Protein AF-A0AAU7MR29-F1 (afdb_monomer)

pLDDT: mean 76.63, std 18.1, range [35.78, 97.5]

Secondary structure (DSSP, 8-state):
-------------------------------SHHHHHHHHHHHHHHHHHHHHHHHHHHHHHHHHHHHHHHHHHHHHHHHHHHHHHHHHT----TTT--B-TTSS-BS---BTTEEETTTSPPTT-HHHHH-TTT-EEPPPBTTB--EEEEEEEEEEEE---SSS----TT--------------SSS-------EEEEEEEEEEEEE-TTSS-EEEEEEEEEEEHHHHHTT--

Radius of gyration: 39.65 Å; Cα contacts (8 Å, |Δi|>4): 281; chains: 1; bounding box: 82×53×125 Å

Organism: NCBI:txid3158548

Foldseek 3Di:
DDDDDDDDDDDDDDDDDDDDDPPDPPPPPPDPVVVVVVVVVVVVVVVVVVVVVVVVVVVVVVVVVVVLQVLQVVQQVVQVVVVQVVVQLDQAPPQQADQPPVNPDGPDPDQQQRHEDPGQDDPPDPVQVVDRSRWDWGDDDPNWIKIKHKYWDFKDKDWPPDDDDPDPPPDPDDFDFDPPDDDDPDDDDDRTRIFMKTKMKMWIWIAGPVSPDIDIDIDIDIHGPVSHVVVVD

Sequence (233 aa):
MVISICIVPMSLLPMSETGRTDGGPMMYRQKGIALLMSLIILLVLSLLATSSMQNSVMQERMSNSSREGLITLEAAEAALREIEDNLEGLNSLENFGEVNADGDSYTKNPANGWHYAGLAPPVLDDATWENDELVLKANPVDGLEPSYFIEYLGRVSVLPGATGDRTVRNLNFEGTGDASGGGGAAGPGDSEMSIQAESMRIVVMANGPSGQSRKIIESYYFISANNIESSEG

Structure (mmCIF, N/CA/C/O backbone):
data_AF-A0AAU7MR29-F1
#
_entry.id   AF-A0AAU7MR29-F1
#
loop_
_atom_site.group_PDB
_atom_site.id
_atom_site.type_symbol
_atom_site.label_atom_id
_atom_site.label_alt_id
_atom_site.label_comp_id
_atom_site.label_asym_id
_atom_site.label_entity_id
_atom_site.label_seq_id
_atom_site.pdbx_PDB_ins_code
_atom_site.Cartn_x
_atom_site.Cartn_y
_atom_site.Cartn_z
_atom_site.occupancy
_atom_site.B_iso_or_equiv
_atom_site.auth_seq_id
_atom_site.auth_comp_id
_atom_site.auth_asym_id
_atom_site.auth_atom_id
_atom_site.pdbx_PDB_model_num
ATOM 1 N N . MET A 1 1 ? 3.155 -17.617 51.832 1.00 38.91 1 MET A N 1
ATOM 2 C CA . MET A 1 1 ? 2.604 -17.089 53.098 1.00 38.91 1 MET A CA 1
ATOM 3 C C . MET A 1 1 ? 1.454 -18.001 53.504 1.00 38.91 1 MET A C 1
ATOM 5 O O . MET A 1 1 ? 0.356 -17.863 52.990 1.00 38.91 1 MET A O 1
ATOM 9 N N . VAL A 1 2 ? 1.763 -19.033 54.291 1.00 35.78 2 VAL A N 1
ATOM 10 C CA . VAL A 1 2 ? 0.832 -20.097 54.698 1.00 35.78 2 VAL A CA 1
ATOM 11 C C . VAL A 1 2 ? 0.309 -19.732 56.083 1.00 35.78 2 VAL A C 1
ATOM 13 O O . VAL A 1 2 ? 1.098 -19.578 57.013 1.00 35.78 2 VAL A O 1
ATOM 16 N N . ILE A 1 3 ? -1.001 -19.526 56.203 1.00 40.78 3 ILE A N 1
ATOM 17 C CA . ILE A 1 3 ? -1.657 -19.195 57.470 1.00 40.78 3 ILE A CA 1
ATOM 18 C C . ILE A 1 3 ? -1.835 -20.495 58.255 1.00 40.78 3 ILE A C 1
ATOM 20 O O . ILE A 1 3 ? -2.629 -21.361 57.898 1.00 40.78 3 ILE A O 1
ATOM 24 N N . SER A 1 4 ? -1.025 -20.617 59.303 1.00 40.38 4 SER A N 1
ATOM 25 C CA . SER A 1 4 ? -1.074 -21.664 60.317 1.00 40.38 4 SER A CA 1
ATOM 26 C C . SER A 1 4 ? -2.325 -21.479 61.177 1.00 40.38 4 SER A C 1
ATOM 28 O O . SER A 1 4 ? -2.454 -20.464 61.864 1.00 40.38 4 SER A O 1
ATOM 30 N N . ILE A 1 5 ? -3.255 -22.435 61.123 1.00 46.62 5 ILE A N 1
ATOM 31 C CA . ILE A 1 5 ? -4.436 -22.475 61.988 1.00 46.62 5 ILE A CA 1
ATOM 32 C C . ILE A 1 5 ? -4.212 -23.574 63.037 1.00 46.62 5 ILE A C 1
ATOM 34 O O . ILE A 1 5 ? -4.237 -24.769 62.749 1.00 46.62 5 ILE A O 1
ATOM 38 N N . CYS A 1 6 ? -3.888 -23.157 64.262 1.00 38.94 6 CYS A N 1
ATOM 39 C CA . CYS A 1 6 ? -3.722 -24.047 65.408 1.00 38.94 6 CYS A CA 1
ATOM 40 C C . CYS A 1 6 ? -5.096 -24.523 65.894 1.00 38.94 6 CYS A C 1
ATOM 42 O O . CYS A 1 6 ? -5.850 -23.759 66.493 1.00 38.94 6 CYS A O 1
ATOM 44 N N . ILE A 1 7 ? -5.398 -25.800 65.666 1.00 49.22 7 ILE A N 1
ATOM 45 C CA . ILE A 1 7 ? -6.471 -26.536 66.338 1.00 49.22 7 ILE A CA 1
ATOM 46 C C . ILE A 1 7 ? -5.882 -27.118 67.627 1.00 49.22 7 ILE A C 1
ATOM 48 O O . ILE A 1 7 ? -5.044 -28.015 67.579 1.00 49.22 7 ILE A O 1
ATOM 52 N N . VAL A 1 8 ? -6.306 -26.602 68.780 1.00 50.19 8 VAL A N 1
ATOM 53 C CA . VAL A 1 8 ? -6.089 -27.257 70.078 1.00 50.19 8 VAL A CA 1
ATOM 54 C C . VAL A 1 8 ? -7.352 -28.057 70.412 1.00 50.19 8 VAL A C 1
ATOM 56 O O . VAL A 1 8 ? -8.434 -27.468 70.433 1.00 50.19 8 VAL A O 1
ATOM 59 N N . PRO A 1 9 ? -7.260 -29.370 70.684 1.00 60.12 9 PRO A N 1
ATOM 60 C CA . PRO A 1 9 ? -8.379 -30.152 71.182 1.00 60.12 9 PRO A CA 1
ATOM 61 C C . PRO A 1 9 ? -8.371 -30.102 72.716 1.00 60.12 9 PRO A C 1
ATOM 63 O O . PRO A 1 9 ? -7.380 -30.456 73.347 1.00 60.12 9 PRO A O 1
ATOM 66 N N . MET A 1 10 ? -9.469 -29.670 73.333 1.00 46.66 10 MET A N 1
ATOM 67 C CA . MET A 1 10 ? -9.627 -29.715 74.789 1.00 46.66 10 MET A CA 1
ATOM 68 C C . MET A 1 10 ? -10.944 -30.412 75.122 1.00 46.66 10 MET A C 1
ATOM 70 O O . MET A 1 10 ? -12.004 -29.800 75.221 1.00 46.66 10 MET A O 1
ATOM 74 N N . SER A 1 11 ? -10.867 -31.732 75.236 1.00 56.28 11 SER A N 1
ATOM 75 C CA . SER A 1 11 ? -11.922 -32.591 75.762 1.00 56.28 11 SER A CA 1
ATOM 76 C C . SER A 1 11 ? -11.741 -32.810 77.270 1.00 56.28 11 SER A C 1
ATOM 78 O O . SER A 1 11 ? -10.641 -33.152 77.697 1.00 56.28 11 SER A O 1
ATOM 80 N N . LEU A 1 12 ? -12.868 -32.732 77.996 1.00 49.47 12 LEU A N 1
ATOM 81 C CA . LEU A 1 12 ? -13.182 -33.268 79.338 1.00 49.47 12 LEU A CA 1
ATOM 82 C C . LEU A 1 12 ? -12.791 -32.477 80.607 1.00 49.47 12 LEU A C 1
ATOM 84 O O . LEU A 1 12 ? -11.635 -32.454 81.008 1.00 49.47 12 LEU A O 1
ATOM 88 N N . LEU A 1 13 ? -13.817 -31.994 81.331 1.00 52.00 13 LEU A N 1
ATOM 89 C CA . LEU A 1 13 ? -14.214 -32.470 82.677 1.00 52.00 13 LEU A CA 1
ATOM 90 C C . LEU A 1 13 ? -15.648 -31.977 83.042 1.00 52.00 13 LEU A C 1
ATOM 92 O O . LEU A 1 13 ? -16.113 -31.008 82.439 1.00 52.00 13 LEU A O 1
ATOM 96 N N . PRO A 1 14 ? -16.374 -32.655 83.963 1.00 65.69 14 PRO A N 1
ATOM 97 C CA . PRO A 1 14 ? -17.834 -32.590 84.077 1.00 65.69 14 PRO A CA 1
ATOM 98 C C . PRO A 1 14 ? -18.388 -31.810 85.292 1.00 65.69 14 PRO A C 1
ATOM 100 O O . PRO A 1 14 ? -17.719 -31.642 86.305 1.00 65.69 14 PRO A O 1
ATOM 103 N N . MET A 1 15 ? -19.676 -31.461 85.158 1.00 51.97 15 MET A N 1
ATOM 104 C CA . MET A 1 15 ? -20.757 -31.378 86.164 1.00 51.97 15 MET A CA 1
ATOM 105 C C . MET A 1 15 ? -20.579 -30.497 87.422 1.00 51.97 15 MET A C 1
ATOM 107 O O . MET A 1 15 ? -19.910 -30.885 88.374 1.00 51.97 15 MET A O 1
ATOM 111 N N . SER A 1 16 ? -21.339 -29.395 87.502 1.00 48.28 16 SER A N 1
ATOM 112 C CA . SER A 1 16 ? -21.957 -28.925 88.757 1.00 48.28 16 SER A CA 1
ATOM 113 C C . SER A 1 16 ? -23.121 -27.958 88.485 1.00 48.28 16 SER A C 1
ATOM 115 O O . SER A 1 16 ? -23.123 -27.202 87.519 1.00 48.28 16 SER A O 1
ATOM 117 N N . GLU A 1 17 ? -24.120 -28.072 89.344 1.00 58.53 17 GLU A N 1
ATOM 118 C CA . GLU A 1 17 ? -25.528 -27.693 89.294 1.00 58.53 17 GLU A CA 1
ATOM 119 C C . GLU A 1 17 ? -25.890 -26.193 89.214 1.00 58.53 17 GLU A C 1
ATOM 121 O O . GLU A 1 17 ? -25.274 -25.325 89.824 1.00 58.53 17 GLU A O 1
ATOM 126 N N . THR A 1 18 ? -27.007 -25.955 88.513 1.00 62.78 18 THR A N 1
ATOM 127 C CA . THR A 1 18 ? -28.091 -24.982 88.770 1.00 62.78 18 THR A CA 1
ATOM 128 C C . THR A 1 18 ? -27.761 -23.563 89.243 1.00 62.78 18 THR A C 1
ATOM 130 O O . THR A 1 18 ? -27.741 -23.254 90.432 1.00 62.78 18 THR A O 1
ATOM 133 N N . GLY A 1 19 ? -27.781 -22.650 88.271 1.00 47.38 19 GLY A N 1
ATOM 134 C CA . GLY A 1 19 ? -28.262 -21.281 88.439 1.00 47.38 19 GLY A CA 1
ATOM 135 C C . GLY A 1 19 ? -29.322 -20.991 87.379 1.00 47.38 19 GLY A C 1
ATOM 136 O O . GLY A 1 19 ? -28.999 -20.766 86.217 1.00 47.38 19 GLY A O 1
ATOM 137 N N . ARG A 1 20 ? -30.597 -21.039 87.769 1.00 69.25 20 ARG A N 1
ATOM 138 C CA . ARG A 1 20 ? -31.733 -20.609 86.950 1.00 69.25 20 ARG A CA 1
ATOM 139 C C . ARG A 1 20 ? -31.620 -19.104 86.694 1.00 69.25 20 ARG A C 1
ATOM 141 O O . ARG A 1 20 ? -31.839 -18.314 87.608 1.00 69.25 20 ARG A O 1
ATOM 148 N N . THR A 1 21 ? -31.351 -18.711 85.454 1.00 58.16 21 THR A N 1
ATOM 149 C CA . THR A 1 21 ? -31.702 -17.384 84.943 1.00 58.16 21 THR A CA 1
ATOM 150 C C . THR A 1 21 ?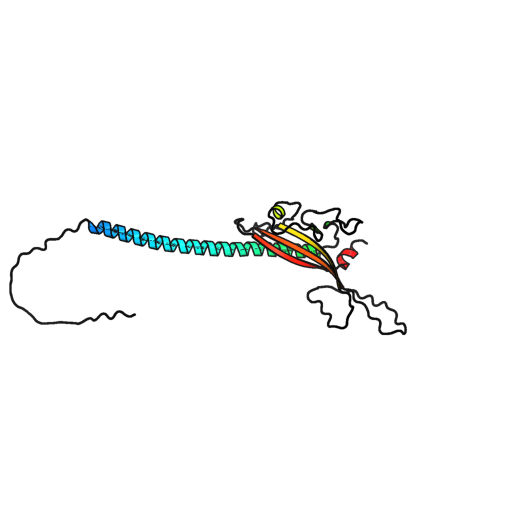 -32.545 -17.571 83.691 1.00 58.16 21 THR A C 1
ATOM 152 O O . THR A 1 21 ? -32.064 -17.910 82.612 1.00 58.16 21 THR A O 1
ATOM 155 N N . ASP A 1 22 ? -33.851 -17.377 83.862 1.00 60.66 22 ASP A N 1
ATOM 156 C CA . ASP A 1 22 ? -34.797 -17.210 82.767 1.00 60.66 22 ASP A CA 1
ATOM 157 C C . ASP A 1 22 ? -34.471 -15.884 82.061 1.00 60.66 22 ASP A C 1
ATOM 159 O O . ASP A 1 22 ? -35.071 -14.844 82.315 1.00 60.66 22 ASP A O 1
ATOM 163 N N . GLY A 1 23 ? -33.453 -15.908 81.209 1.00 59.34 23 GLY A N 1
ATOM 164 C CA . GLY A 1 23 ? -33.137 -14.862 80.251 1.00 59.34 23 GLY A CA 1
ATOM 165 C C . GLY A 1 23 ? -33.418 -15.411 78.866 1.00 59.34 23 GLY A C 1
ATOM 166 O O . GLY A 1 23 ? -32.491 -15.808 78.164 1.00 59.34 23 GLY A O 1
ATOM 167 N N . GLY A 1 24 ? -34.699 -15.506 78.496 1.00 64.19 24 GLY A N 1
ATOM 168 C CA . GLY A 1 24 ? -35.082 -15.883 77.137 1.00 64.19 24 GLY A CA 1
ATOM 169 C C . GLY A 1 24 ? -34.295 -15.029 76.136 1.00 64.19 24 GLY A C 1
ATOM 170 O O . GLY A 1 24 ? -34.168 -13.822 76.366 1.00 64.19 24 GLY A O 1
ATOM 171 N N . PRO A 1 25 ? -33.720 -15.615 75.069 1.00 60.53 25 PRO A N 1
ATOM 172 C CA . PRO A 1 25 ? -32.892 -14.865 74.142 1.00 60.53 25 PRO A CA 1
ATOM 173 C C . PRO A 1 25 ? -33.748 -13.748 73.555 1.00 60.53 25 PRO A C 1
ATOM 175 O O . PRO A 1 25 ? -34.672 -13.996 72.778 1.00 60.53 25 PRO A O 1
ATOM 178 N N . MET A 1 26 ? -33.462 -12.510 73.958 1.00 62.62 26 MET A N 1
ATOM 179 C CA . MET A 1 26 ? -34.000 -11.329 73.306 1.00 62.62 26 MET A CA 1
ATOM 180 C C . MET A 1 26 ? -33.458 -11.365 71.881 1.00 62.62 26 MET A C 1
ATOM 182 O O . MET A 1 26 ? -32.327 -10.957 71.629 1.00 62.62 26 MET A O 1
ATOM 186 N N . MET A 1 27 ? -34.236 -11.949 70.965 1.00 64.06 27 MET A N 1
ATOM 187 C CA . MET A 1 27 ? -33.932 -11.999 69.542 1.00 64.06 27 MET A CA 1
ATOM 188 C C . MET A 1 27 ? -33.856 -10.558 69.048 1.00 64.06 27 MET A C 1
ATOM 190 O O . MET A 1 27 ? -34.864 -9.941 68.701 1.00 64.06 27 MET A O 1
ATOM 194 N N . TYR A 1 28 ? -32.649 -9.999 69.074 1.00 62.31 28 TYR A N 1
ATOM 195 C CA . TYR A 1 28 ? -32.369 -8.675 68.562 1.00 62.31 28 TYR A CA 1
ATOM 196 C C . TYR A 1 28 ? -32.599 -8.719 67.054 1.00 62.31 28 TYR A C 1
ATOM 198 O O . TYR A 1 28 ? -31.806 -9.240 66.271 1.00 62.31 28 TYR A O 1
ATOM 206 N N . ARG A 1 29 ? -33.775 -8.245 66.655 1.00 62.50 29 ARG A N 1
ATOM 207 C CA . ARG A 1 29 ? -34.281 -8.291 65.288 1.00 62.50 29 ARG A CA 1
ATOM 208 C C . ARG A 1 29 ? -33.580 -7.185 64.492 1.00 62.50 29 ARG A C 1
ATOM 210 O O . ARG A 1 29 ? -34.162 -6.133 64.244 1.00 62.50 29 ARG A O 1
ATOM 217 N N . GLN A 1 30 ? -32.316 -7.401 64.117 1.00 61.06 30 GLN A N 1
ATOM 218 C CA . GLN A 1 30 ? -31.586 -6.519 63.199 1.00 61.06 30 GLN A CA 1
ATOM 219 C C . GLN A 1 30 ? -32.276 -6.544 61.833 1.00 61.06 30 GLN A C 1
ATOM 221 O O . GLN A 1 30 ? -32.116 -7.489 61.068 1.00 61.06 30 GLN A O 1
ATOM 226 N N . LYS A 1 31 ? -33.092 -5.527 61.537 1.00 66.50 31 LYS A N 1
ATOM 227 C CA . LYS A 1 31 ? -33.908 -5.478 60.309 1.00 66.50 31 LYS A CA 1
ATOM 228 C C . LYS A 1 31 ? -33.541 -4.396 59.295 1.00 66.50 31 LYS A C 1
ATOM 230 O O . LYS A 1 31 ? -34.227 -4.284 58.291 1.00 66.50 31 LYS A O 1
ATOM 235 N N . GLY A 1 32 ? -32.459 -3.648 59.502 1.00 73.00 32 GLY A N 1
ATOM 236 C CA . GLY A 1 32 ? -32.018 -2.619 58.543 1.00 73.00 32 GLY A CA 1
ATOM 237 C C . GLY A 1 32 ? -30.726 -2.957 57.795 1.00 73.00 32 GLY A C 1
ATOM 238 O O . GLY A 1 32 ? -30.631 -2.766 56.588 1.00 73.00 32 GLY A O 1
ATOM 239 N N . ILE A 1 33 ? -29.732 -3.496 58.506 1.00 85.50 33 ILE A N 1
ATOM 240 C CA . ILE A 1 33 ? -28.353 -3.601 57.999 1.00 85.50 33 ILE A CA 1
ATOM 241 C C . ILE A 1 33 ? -28.204 -4.637 56.877 1.00 85.50 33 ILE A C 1
ATOM 243 O O . ILE A 1 33 ? -27.382 -4.446 55.987 1.00 85.50 33 ILE A O 1
ATOM 247 N N . ALA A 1 34 ? -29.026 -5.691 56.861 1.00 86.31 34 ALA A N 1
ATOM 248 C CA . AL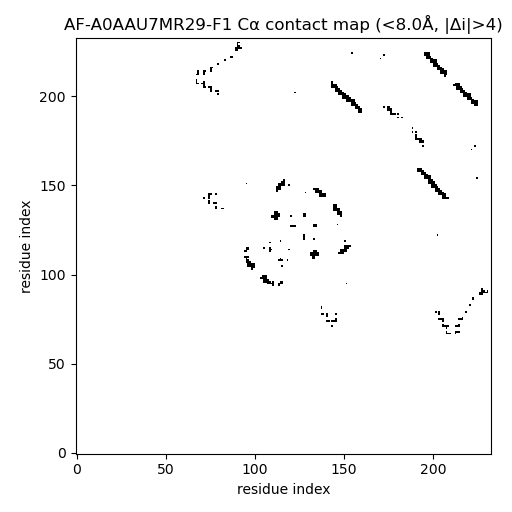A A 1 34 ? -28.941 -6.737 55.840 1.00 86.31 34 ALA A CA 1
ATOM 249 C C . ALA A 1 34 ? -29.169 -6.206 54.411 1.00 86.31 34 ALA A C 1
ATOM 251 O O . ALA A 1 34 ? -28.476 -6.633 53.493 1.00 86.31 34 ALA A O 1
ATOM 252 N N . LEU A 1 35 ? -30.087 -5.246 54.230 1.00 89.81 35 LEU A N 1
ATOM 253 C CA . LEU A 1 35 ? -30.383 -4.649 52.921 1.00 89.81 35 LEU A CA 1
ATOM 254 C C . LEU A 1 35 ? -29.265 -3.707 52.451 1.00 89.81 35 LEU A C 1
ATOM 256 O O . LEU A 1 35 ? -28.943 -3.645 51.269 1.00 89.81 35 LEU A O 1
ATOM 260 N N . LEU A 1 36 ? -28.633 -2.995 53.385 1.00 92.81 36 LEU A N 1
ATOM 261 C CA . LEU A 1 36 ? -27.488 -2.139 53.080 1.00 92.81 36 LEU A CA 1
ATOM 262 C C . LEU A 1 36 ? -26.258 -2.976 52.709 1.00 92.81 36 LEU A C 1
ATOM 264 O O . LEU A 1 36 ? -25.569 -2.669 51.740 1.00 92.81 36 LEU A O 1
ATOM 268 N N . MET A 1 37 ? -26.016 -4.070 53.433 1.00 93.38 37 MET A N 1
ATOM 269 C CA . MET A 1 37 ? -24.926 -4.997 53.131 1.00 93.38 37 MET A CA 1
ATOM 270 C C . MET A 1 37 ? -25.126 -5.689 51.784 1.00 93.38 37 MET A C 1
ATOM 272 O O . MET A 1 37 ? -24.180 -5.762 51.004 1.00 93.38 37 MET A O 1
ATOM 276 N N . SER A 1 38 ? -26.344 -6.144 51.468 1.00 95.06 38 SER A N 1
ATOM 277 C CA . SER A 1 38 ? -26.617 -6.736 50.155 1.00 95.06 38 SER A CA 1
ATOM 278 C C . SER A 1 38 ? -26.398 -5.736 49.019 1.00 95.06 38 SER A C 1
ATOM 280 O O . SER A 1 38 ? -25.824 -6.110 47.999 1.00 95.06 38 SER A O 1
ATOM 282 N N . LEU A 1 39 ? -26.768 -4.464 49.205 1.00 95.31 39 LEU A N 1
ATOM 283 C CA . LEU A 1 39 ? -26.529 -3.416 48.212 1.00 95.31 39 LEU A CA 1
ATOM 284 C C . LEU A 1 39 ? -25.036 -3.139 48.002 1.00 95.31 39 LEU A C 1
ATOM 286 O O . LEU A 1 39 ? -24.591 -3.051 46.861 1.00 95.31 39 LEU A O 1
ATOM 290 N N . ILE A 1 40 ? -24.254 -3.032 49.080 1.00 96.38 40 ILE A N 1
ATOM 291 C CA . ILE A 1 40 ? -22.802 -2.819 48.981 1.00 96.38 40 ILE A CA 1
ATOM 292 C C . ILE A 1 40 ? -22.136 -4.005 48.282 1.00 96.38 40 ILE A C 1
ATOM 294 O O . ILE A 1 40 ? -21.315 -3.806 47.390 1.00 96.38 40 ILE A O 1
ATOM 298 N N . ILE A 1 41 ? -22.507 -5.236 48.640 1.00 96.81 41 ILE A N 1
ATOM 299 C CA . ILE A 1 41 ? -21.958 -6.439 48.003 1.00 96.81 41 ILE A CA 1
ATOM 300 C C . ILE A 1 41 ? -22.315 -6.463 46.512 1.00 96.81 41 ILE A C 1
ATOM 302 O O . ILE A 1 41 ? -21.438 -6.698 45.683 1.00 96.81 41 ILE A O 1
ATOM 306 N N . LEU A 1 42 ? -23.568 -6.166 46.154 1.00 96.62 42 LEU A N 1
ATOM 307 C CA . LEU A 1 42 ? -24.003 -6.103 44.757 1.00 96.62 42 LEU A CA 1
ATOM 308 C C . LEU A 1 42 ? -23.232 -5.031 43.977 1.00 96.62 42 LEU A C 1
ATOM 310 O O . LEU A 1 42 ? -22.781 -5.293 42.861 1.00 96.62 42 LEU A O 1
ATOM 314 N N . LEU A 1 43 ? -23.028 -3.851 44.566 1.00 97.06 43 LEU A N 1
ATOM 315 C CA . LEU A 1 43 ? -22.246 -2.772 43.963 1.00 97.06 43 LEU A CA 1
ATOM 316 C C . LEU A 1 43 ? -20.799 -3.204 43.695 1.00 97.06 43 LEU A C 1
ATOM 318 O O . LEU A 1 43 ? -20.299 -3.020 42.586 1.00 97.06 43 LEU A O 1
ATOM 322 N N . VAL A 1 44 ? -20.136 -3.814 44.680 1.00 97.50 44 VAL A N 1
ATOM 323 C CA . VAL A 1 44 ? -18.752 -4.289 44.537 1.00 97.50 44 VAL A CA 1
ATOM 324 C C . VAL A 1 44 ? -18.652 -5.353 43.444 1.00 97.50 44 VAL A C 1
ATOM 326 O O . VAL A 1 44 ? -17.788 -5.249 42.576 1.00 97.50 44 VAL A O 1
ATOM 329 N N . LEU A 1 45 ? -19.561 -6.332 43.422 1.00 96.88 45 LEU A N 1
ATOM 330 C CA . LEU A 1 45 ? -19.600 -7.351 42.366 1.00 96.88 45 LEU A CA 1
ATOM 331 C C . LEU A 1 45 ? -19.808 -6.735 40.977 1.00 96.88 45 LEU A C 1
ATOM 333 O O . LEU A 1 45 ? -19.175 -7.166 40.016 1.00 96.88 45 LEU A O 1
ATOM 337 N N . SER A 1 46 ? -20.642 -5.699 40.874 1.00 96.88 46 SER A N 1
ATOM 338 C CA . SER A 1 46 ? -20.920 -5.013 39.606 1.00 96.88 46 SER A CA 1
ATOM 339 C C . SER A 1 46 ? -19.689 -4.276 39.072 1.00 96.88 46 SER A C 1
ATOM 341 O O . SER A 1 46 ? -19.405 -4.325 37.874 1.00 96.88 46 SER A O 1
ATOM 343 N N . LEU A 1 47 ? -18.920 -3.631 39.955 1.00 96.50 47 LEU A N 1
ATOM 344 C CA . LEU A 1 47 ? -17.666 -2.963 39.593 1.00 96.50 47 LEU A CA 1
ATOM 345 C C . LEU A 1 47 ? -16.589 -3.963 39.161 1.00 96.50 47 LEU A C 1
ATOM 347 O O . LEU A 1 47 ? -15.908 -3.733 38.161 1.00 96.50 47 LEU A O 1
ATOM 351 N N . LEU A 1 48 ? -16.469 -5.094 39.862 1.00 96.25 48 LEU A N 1
ATOM 352 C CA . LEU A 1 48 ? -15.549 -6.169 39.482 1.00 96.25 48 LEU A CA 1
ATOM 353 C C . LEU A 1 48 ? -15.917 -6.765 38.116 1.00 96.25 48 LEU A C 1
ATOM 355 O O . LEU A 1 48 ? -15.046 -6.921 37.260 1.00 96.25 48 LEU A O 1
ATOM 359 N N . ALA A 1 49 ? -17.205 -7.033 37.884 1.00 95.88 49 ALA A N 1
ATOM 360 C CA . ALA A 1 49 ? -17.695 -7.540 36.605 1.00 95.88 49 ALA A CA 1
ATOM 361 C C . ALA A 1 49 ? -17.441 -6.546 35.459 1.00 95.88 49 ALA A C 1
ATOM 363 O O . ALA A 1 49 ? -16.917 -6.929 34.414 1.00 95.88 49 ALA A O 1
ATOM 364 N N . THR A 1 50 ? -17.741 -5.260 35.671 1.00 94.88 50 THR A N 1
ATOM 365 C CA . THR A 1 50 ? -17.534 -4.205 34.664 1.00 94.88 50 THR A CA 1
ATOM 366 C C . THR A 1 50 ? -16.056 -4.043 34.315 1.00 94.88 50 THR A C 1
ATOM 368 O O . THR A 1 50 ? -15.713 -3.960 33.138 1.00 94.88 50 THR A O 1
ATOM 371 N N . SER A 1 51 ? -15.170 -4.047 35.316 1.00 93.69 51 SER A N 1
ATOM 372 C CA . SER A 1 51 ? -13.719 -3.972 35.099 1.00 93.69 51 SER A CA 1
ATOM 373 C C . SER A 1 51 ? -13.209 -5.143 34.248 1.00 93.69 51 SER A C 1
ATOM 375 O O . SER A 1 51 ? -12.468 -4.944 33.284 1.00 93.69 51 SER A O 1
ATOM 377 N N . SER A 1 52 ? -13.686 -6.365 34.521 1.00 92.81 52 SER A N 1
ATOM 378 C CA . SER A 1 52 ? -13.350 -7.538 33.704 1.00 92.81 52 SER A CA 1
ATOM 379 C C . SER A 1 52 ? -13.826 -7.395 32.254 1.00 92.81 52 SER A C 1
ATOM 381 O O . SER A 1 52 ? -13.079 -7.732 31.338 1.00 92.81 52 SER A O 1
ATOM 383 N N . MET A 1 53 ? -15.041 -6.884 32.030 1.00 94.56 53 MET A N 1
ATOM 384 C CA . MET A 1 53 ? -15.578 -6.684 30.678 1.00 94.56 53 MET A CA 1
ATOM 385 C C . MET A 1 53 ? -14.780 -5.644 29.888 1.00 94.56 53 MET A C 1
ATOM 387 O O . MET A 1 53 ? -14.501 -5.860 28.712 1.00 94.56 53 MET A O 1
ATOM 391 N N . GLN A 1 54 ? -14.373 -4.541 30.524 1.00 93.56 54 GLN A N 1
ATOM 392 C CA . GLN A 1 54 ? -13.565 -3.504 29.871 1.00 93.56 54 GLN A CA 1
ATOM 393 C C . GLN A 1 54 ? -12.243 -4.067 29.334 1.00 93.56 54 GLN A C 1
ATOM 395 O O . GLN A 1 54 ? -11.862 -3.770 28.201 1.00 93.56 54 GLN A O 1
ATOM 400 N N . ASN A 1 55 ? -11.583 -4.936 30.105 1.00 91.75 55 ASN A N 1
ATOM 401 C CA . ASN A 1 55 ? -10.368 -5.610 29.653 1.00 91.75 55 ASN A CA 1
ATOM 402 C C . ASN A 1 55 ? -10.624 -6.538 28.460 1.00 91.75 55 ASN A C 1
ATOM 404 O O . ASN A 1 55 ? -9.856 -6.505 27.499 1.00 91.75 55 ASN A O 1
ATOM 408 N N . SER A 1 56 ? -11.702 -7.327 28.484 1.00 93.38 56 SER A N 1
ATOM 409 C CA . SER A 1 56 ? -12.068 -8.191 27.355 1.00 93.38 56 SER A CA 1
ATOM 410 C C . SER A 1 56 ? -12.337 -7.391 26.079 1.00 93.38 56 SER A C 1
ATOM 412 O O . SER A 1 56 ? -11.842 -7.764 25.020 1.00 93.38 56 SER A O 1
ATOM 414 N N . VAL A 1 57 ? -13.033 -6.254 26.177 1.00 95.00 57 VAL A N 1
ATOM 415 C CA . VAL A 1 57 ? -13.301 -5.374 25.025 1.00 95.00 57 VAL A CA 1
ATOM 416 C C . VAL A 1 57 ? -12.011 -4.780 24.459 1.00 95.00 57 VAL A C 1
ATOM 418 O O . VAL A 1 57 ? -11.852 -4.698 23.243 1.00 95.00 57 VAL A O 1
ATOM 421 N N . MET A 1 58 ? -11.060 -4.374 25.305 1.00 95.06 58 MET A N 1
ATOM 422 C CA . MET A 1 58 ? -9.764 -3.890 24.814 1.00 95.06 58 MET A CA 1
ATOM 423 C C . MET A 1 58 ? -8.973 -4.987 24.094 1.00 95.06 58 MET A C 1
ATOM 425 O O . MET A 1 58 ? -8.402 -4.726 23.037 1.00 95.06 58 MET A O 1
ATOM 429 N N . GLN A 1 59 ? -8.970 -6.212 24.626 1.00 94.50 59 GLN A N 1
ATOM 430 C CA . GLN A 1 59 ? -8.313 -7.354 23.982 1.00 94.50 59 GLN A CA 1
ATOM 431 C C . GLN A 1 59 ? -8.971 -7.715 22.647 1.00 94.50 59 GLN A C 1
ATOM 433 O O . GLN A 1 59 ? -8.271 -7.976 21.672 1.00 94.50 59 GLN A O 1
ATOM 438 N N . GLU A 1 60 ? -10.301 -7.668 22.573 1.00 95.19 60 GLU A N 1
ATOM 439 C CA . GLU A 1 60 ? -11.045 -7.868 21.329 1.00 95.19 60 GLU A CA 1
ATOM 440 C C . GLU A 1 60 ? -10.690 -6.802 20.288 1.00 95.19 60 GLU A C 1
ATOM 442 O O . GLU A 1 60 ? -10.366 -7.139 19.154 1.00 95.19 60 GLU A O 1
ATOM 447 N N . ARG A 1 61 ? -10.678 -5.518 20.669 1.00 93.25 61 ARG A N 1
ATOM 448 C CA . ARG A 1 61 ? -10.301 -4.423 19.761 1.00 93.25 61 ARG A CA 1
ATOM 449 C C . ARG A 1 61 ? -8.869 -4.556 19.256 1.00 93.25 61 ARG A C 1
ATOM 451 O O . ARG A 1 61 ? -8.627 -4.331 18.075 1.00 93.25 61 ARG A O 1
ATOM 458 N N . MET A 1 62 ? -7.937 -4.947 20.124 1.00 92.38 62 MET A N 1
ATOM 459 C CA . MET A 1 62 ? -6.550 -5.202 19.733 1.00 92.38 62 MET A CA 1
ATOM 460 C C . MET A 1 62 ? -6.448 -6.390 18.766 1.00 92.38 62 MET A C 1
ATOM 462 O O . MET A 1 62 ? -5.767 -6.289 17.747 1.00 92.38 62 MET A O 1
ATOM 466 N N . SER A 1 63 ? -7.162 -7.485 19.045 1.00 94.56 63 SER A N 1
ATOM 467 C CA . SER A 1 63 ? -7.230 -8.663 18.170 1.00 94.56 63 SER A CA 1
ATOM 468 C C . SER A 1 63 ? -7.825 -8.316 16.801 1.00 94.56 63 SER A C 1
ATOM 470 O O . SER A 1 63 ? -7.245 -8.645 15.766 1.00 94.56 63 SER A O 1
ATOM 472 N N . ASN A 1 64 ? -8.931 -7.570 16.785 1.00 93.50 64 ASN A N 1
ATOM 473 C CA . ASN A 1 64 ? -9.592 -7.135 15.559 1.00 93.50 64 ASN A CA 1
ATOM 474 C C . ASN A 1 64 ? -8.709 -6.188 14.744 1.00 93.50 64 ASN A C 1
ATOM 476 O O . ASN A 1 64 ? -8.559 -6.405 13.547 1.00 93.50 64 ASN A O 1
ATOM 480 N N . SER A 1 65 ? -8.070 -5.201 15.378 1.00 92.56 65 SER A N 1
ATOM 481 C CA . SER A 1 65 ? -7.155 -4.276 14.695 1.00 92.56 65 SER A CA 1
ATOM 482 C C . SER A 1 65 ? -5.947 -5.002 14.094 1.00 92.56 65 SER A C 1
ATOM 484 O O . SER A 1 65 ? -5.566 -4.729 12.956 1.00 92.56 65 SER A O 1
ATOM 486 N N . SER A 1 66 ? -5.376 -5.973 14.816 1.00 93.38 66 SER A N 1
ATOM 487 C CA . SER A 1 66 ? -4.284 -6.798 14.293 1.00 93.38 66 SER A CA 1
ATOM 488 C C . SER A 1 66 ? -4.734 -7.643 13.103 1.00 93.38 66 SER A C 1
ATOM 490 O O . SER A 1 66 ? -4.018 -7.718 12.108 1.00 93.38 66 SER A O 1
ATOM 492 N N . ARG A 1 67 ? -5.907 -8.279 13.191 1.00 94.31 67 ARG A N 1
ATOM 493 C CA . ARG A 1 67 ? -6.457 -9.104 12.110 1.00 94.31 67 ARG A CA 1
ATOM 494 C C . ARG A 1 67 ? -6.766 -8.275 10.868 1.00 94.31 67 ARG A C 1
ATOM 496 O O . ARG A 1 67 ? -6.422 -8.682 9.767 1.00 94.31 67 ARG A O 1
ATOM 503 N N . GLU A 1 68 ? -7.382 -7.115 11.045 1.00 94.88 68 GLU A N 1
ATOM 504 C CA . GLU A 1 68 ? -7.658 -6.179 9.959 1.00 94.88 68 GLU A CA 1
ATOM 505 C C . GLU A 1 68 ? -6.371 -5.722 9.268 1.00 94.88 68 GLU A C 1
ATOM 507 O O . GLU A 1 68 ? -6.300 -5.718 8.040 1.00 94.88 68 GLU A O 1
ATOM 512 N N . GLY A 1 69 ? -5.328 -5.413 10.041 1.00 93.88 69 GLY A N 1
ATOM 513 C CA . GLY A 1 69 ? -4.026 -5.057 9.487 1.00 93.88 69 GLY A CA 1
ATOM 514 C C . GLY A 1 69 ? -3.412 -6.156 8.615 1.00 93.88 69 GLY A C 1
ATOM 515 O O . GLY A 1 69 ? -2.764 -5.824 7.626 1.00 93.88 69 GLY A O 1
ATOM 516 N N . LEU A 1 70 ? -3.631 -7.432 8.956 1.00 94.69 70 LEU A N 1
ATOM 517 C CA . LEU A 1 70 ? -3.172 -8.577 8.160 1.00 94.69 70 LEU A CA 1
ATOM 518 C C . LEU A 1 70 ? -3.976 -8.738 6.867 1.00 94.69 70 LEU A C 1
ATOM 520 O O . LEU A 1 70 ? -3.370 -8.839 5.812 1.00 94.69 70 LEU A O 1
ATOM 524 N N . ILE A 1 71 ? -5.310 -8.681 6.934 1.00 95.50 71 ILE A N 1
ATOM 525 C CA . ILE A 1 71 ? -6.182 -8.771 5.744 1.00 95.50 71 ILE A CA 1
ATOM 526 C C . ILE A 1 71 ? -5.856 -7.646 4.752 1.00 95.50 71 ILE A C 1
ATOM 528 O O . ILE A 1 71 ? -5.770 -7.861 3.548 1.00 95.50 71 ILE A O 1
ATOM 532 N N . THR A 1 72 ? -5.625 -6.437 5.267 1.00 96.56 72 THR A N 1
ATOM 533 C CA . THR A 1 72 ? -5.257 -5.282 4.437 1.00 96.56 72 THR A CA 1
ATOM 534 C C . THR A 1 72 ? -3.905 -5.492 3.747 1.00 96.56 72 THR A C 1
ATOM 536 O O . THR A 1 72 ? -3.731 -5.090 2.602 1.00 96.56 72 THR A O 1
ATOM 539 N N . LEU A 1 73 ? -2.941 -6.116 4.435 1.00 95.69 73 LEU A N 1
ATOM 540 C CA . LEU A 1 73 ? -1.630 -6.421 3.861 1.00 95.69 73 LEU A CA 1
ATOM 541 C C . LEU A 1 73 ? -1.729 -7.519 2.798 1.00 95.69 73 LEU A C 1
ATOM 543 O O . LEU A 1 73 ? -1.167 -7.359 1.725 1.00 95.69 73 LEU A O 1
ATOM 547 N N . GLU A 1 74 ? -2.477 -8.586 3.074 1.00 95.56 74 GLU A N 1
ATOM 548 C CA . GLU A 1 74 ? -2.722 -9.676 2.126 1.00 95.56 74 GLU A CA 1
ATOM 549 C C . GLU A 1 74 ? -3.344 -9.157 0.823 1.00 95.56 74 GLU A C 1
ATOM 551 O O . GLU A 1 74 ? -2.871 -9.493 -0.260 1.00 95.56 74 GLU A O 1
ATOM 556 N N . ALA A 1 75 ? -4.335 -8.264 0.916 1.00 96.38 75 ALA A N 1
ATOM 557 C CA . ALA A 1 75 ? -4.925 -7.623 -0.257 1.00 96.38 75 ALA A CA 1
ATOM 558 C C . ALA A 1 75 ? -3.902 -6.775 -1.036 1.00 96.38 75 ALA A C 1
ATOM 560 O O . ALA A 1 75 ? -3.862 -6.834 -2.264 1.00 96.38 75 ALA A O 1
ATOM 561 N N . ALA A 1 76 ? -3.049 -6.015 -0.340 1.00 96.50 76 ALA A N 1
ATOM 562 C CA . ALA A 1 76 ? -1.996 -5.229 -0.982 1.00 96.50 76 ALA A CA 1
ATOM 563 C C . ALA A 1 76 ? -0.926 -6.110 -1.657 1.00 96.50 76 ALA A C 1
ATOM 565 O O . ALA A 1 76 ? -0.491 -5.790 -2.758 1.00 96.50 76 ALA A O 1
ATOM 566 N N . GLU A 1 77 ? -0.519 -7.222 -1.037 1.00 96.12 77 GLU A N 1
ATOM 567 C CA . GLU A 1 77 ? 0.445 -8.175 -1.608 1.00 96.12 77 GLU A CA 1
ATOM 568 C C . GLU A 1 77 ? -0.130 -8.923 -2.816 1.00 96.12 77 GLU A C 1
ATOM 570 O O . GLU A 1 77 ? 0.565 -9.124 -3.812 1.00 96.12 77 GLU A O 1
ATOM 575 N N . ALA A 1 78 ? -1.407 -9.302 -2.761 1.00 96.12 78 ALA A N 1
ATOM 576 C CA . ALA A 1 78 ? -2.096 -9.929 -3.881 1.00 96.12 78 ALA A CA 1
ATOM 577 C C . ALA A 1 78 ? -2.190 -8.983 -5.089 1.00 96.12 78 ALA A C 1
ATOM 579 O O . ALA A 1 78 ? -1.847 -9.386 -6.200 1.00 96.12 78 ALA A O 1
ATOM 580 N N . ALA A 1 79 ? -2.565 -7.720 -4.861 1.00 96.25 79 ALA A N 1
ATOM 581 C CA . ALA A 1 79 ? -2.561 -6.693 -5.901 1.00 96.25 79 ALA A CA 1
ATOM 582 C C . ALA A 1 79 ? -1.150 -6.419 -6.437 1.00 96.25 79 ALA A C 1
ATOM 584 O O . ALA A 1 79 ? -0.967 -6.302 -7.644 1.00 96.25 79 ALA A O 1
ATOM 585 N N . LEU A 1 80 ? -0.135 -6.364 -5.570 1.00 95.81 80 LEU A N 1
ATOM 586 C CA . LEU A 1 80 ? 1.246 -6.168 -6.008 1.00 95.81 80 LEU A CA 1
ATOM 587 C C . LEU A 1 80 ? 1.695 -7.280 -6.961 1.00 95.81 80 LEU A C 1
ATOM 589 O O . LEU A 1 80 ? 2.249 -6.994 -8.019 1.00 95.81 80 LEU A O 1
ATOM 593 N N . ARG A 1 81 ? 1.404 -8.536 -6.617 1.00 94.38 81 ARG A N 1
ATOM 594 C CA . ARG A 1 81 ? 1.745 -9.689 -7.452 1.00 94.38 81 ARG A CA 1
ATOM 595 C C . ARG A 1 81 ? 1.044 -9.661 -8.810 1.00 94.38 81 ARG A C 1
ATOM 597 O O . ARG A 1 81 ? 1.652 -10.025 -9.808 1.00 94.38 81 ARG A O 1
ATOM 604 N N . GLU A 1 82 ? -0.220 -9.248 -8.845 1.00 93.94 82 GLU A N 1
ATOM 605 C CA . GLU A 1 82 ? -0.959 -9.047 -10.096 1.00 93.94 82 GLU A CA 1
ATOM 606 C C . GLU A 1 82 ? -0.295 -7.979 -10.975 1.00 93.94 82 GLU A C 1
ATOM 608 O O . GLU A 1 82 ? -0.138 -8.164 -12.180 1.00 93.94 82 GLU A O 1
ATOM 613 N N . ILE A 1 83 ? 0.116 -6.859 -10.378 1.00 93.06 83 ILE A N 1
ATOM 614 C CA . ILE A 1 83 ? 0.778 -5.777 -11.108 1.00 93.06 83 ILE A CA 1
ATOM 615 C C . ILE A 1 83 ? 2.124 -6.253 -11.654 1.00 93.06 83 ILE A C 1
ATOM 617 O O . ILE A 1 83 ? 2.420 -5.991 -12.812 1.00 93.06 83 ILE A O 1
ATOM 621 N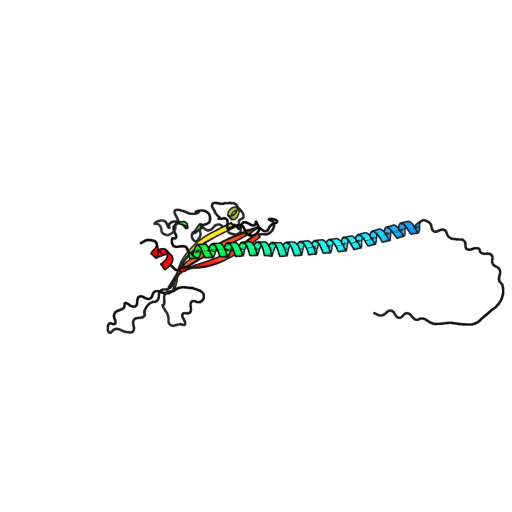 N . GLU A 1 84 ? 2.918 -6.976 -10.863 1.00 91.06 84 GLU A N 1
ATOM 622 C CA . GLU A 1 84 ? 4.200 -7.533 -11.311 1.00 91.06 84 GLU A CA 1
ATOM 623 C C . GLU A 1 84 ? 4.034 -8.496 -12.503 1.00 91.06 84 GLU A C 1
ATOM 625 O O . GLU A 1 84 ? 4.805 -8.401 -13.455 1.00 91.06 84 GLU A O 1
ATOM 630 N N . ASP A 1 85 ? 2.999 -9.345 -12.511 1.00 90.50 85 ASP A N 1
ATOM 631 C CA . ASP A 1 85 ? 2.670 -10.233 -13.646 1.00 90.50 85 ASP A CA 1
ATOM 632 C C . ASP A 1 85 ? 2.293 -9.430 -14.908 1.00 90.50 85 ASP A C 1
ATOM 634 O O . ASP A 1 85 ? 2.754 -9.713 -16.014 1.00 90.50 85 ASP A O 1
ATOM 638 N N . ASN A 1 86 ? 1.528 -8.345 -14.740 1.00 88.12 86 ASN A N 1
ATOM 639 C CA . ASN A 1 86 ? 1.213 -7.423 -15.835 1.00 88.12 86 ASN A CA 1
ATOM 640 C C . ASN A 1 86 ? 2.458 -6.680 -16.356 1.00 88.12 86 ASN A C 1
ATOM 642 O O . ASN A 1 86 ? 2.543 -6.397 -17.552 1.00 88.12 86 ASN A O 1
ATOM 646 N N . LEU A 1 87 ? 3.418 -6.359 -15.480 1.00 87.00 87 LEU A N 1
ATOM 647 C CA . LEU A 1 87 ? 4.672 -5.694 -15.845 1.00 87.00 87 LEU A CA 1
ATOM 648 C C . LEU A 1 87 ? 5.640 -6.621 -16.583 1.00 87.00 87 LEU A C 1
ATOM 650 O O . LEU A 1 87 ? 6.357 -6.156 -17.467 1.00 87.00 87 LEU A O 1
ATOM 654 N N . GLU A 1 88 ? 5.654 -7.916 -16.261 1.00 83.94 88 GLU A N 1
ATOM 655 C CA . GLU A 1 88 ? 6.479 -8.909 -16.963 1.00 83.94 88 GLU A CA 1
ATOM 656 C C . GLU A 1 88 ? 6.115 -8.998 -18.457 1.00 83.94 88 GLU A C 1
ATOM 658 O O . GLU A 1 88 ? 6.988 -9.196 -19.303 1.00 83.94 88 GLU A O 1
ATOM 663 N N . GLY A 1 89 ? 4.840 -8.776 -18.793 1.00 80.06 89 GLY A N 1
ATOM 664 C CA . GLY A 1 89 ? 4.338 -8.734 -20.167 1.00 80.06 89 GLY A CA 1
ATOM 665 C C . GLY A 1 89 ? 4.496 -7.394 -20.898 1.00 80.06 89 GLY A C 1
ATOM 666 O O . GLY A 1 89 ? 4.065 -7.299 -22.049 1.00 80.06 89 GLY A O 1
ATOM 667 N N . LEU A 1 90 ? 5.066 -6.354 -20.275 1.00 79.12 90 LEU A N 1
ATOM 668 C CA . LEU A 1 90 ? 5.192 -5.044 -20.918 1.00 79.12 90 LEU A CA 1
ATOM 669 C C . LEU A 1 90 ? 6.254 -5.027 -22.018 1.00 79.12 90 LEU A C 1
ATOM 671 O O . LEU A 1 90 ? 7.420 -5.355 -21.803 1.00 79.12 90 LEU A O 1
ATOM 675 N N . ASN A 1 91 ? 5.842 -4.537 -23.184 1.00 78.81 91 ASN A N 1
ATOM 676 C CA . ASN A 1 91 ? 6.660 -4.410 -24.388 1.00 78.81 91 ASN A CA 1
ATOM 677 C C . ASN A 1 91 ? 6.762 -2.965 -24.915 1.00 78.81 91 ASN A C 1
ATOM 679 O O . ASN A 1 91 ? 7.419 -2.741 -25.921 1.00 78.81 91 ASN A O 1
ATOM 683 N N . SER A 1 92 ? 6.117 -1.984 -24.275 1.00 77.31 92 SER A N 1
ATOM 684 C CA . SER A 1 92 ? 6.170 -0.567 -24.667 1.00 77.31 92 SER A CA 1
ATOM 685 C C . SER A 1 92 ? 6.036 0.351 -23.447 1.00 77.31 92 SER A C 1
ATOM 687 O O . SER A 1 92 ? 5.363 0.003 -22.474 1.00 77.31 92 SER A O 1
ATOM 689 N N . LEU A 1 93 ? 6.665 1.534 -23.499 1.00 77.12 93 LEU A N 1
ATOM 690 C CA . LEU A 1 93 ? 6.547 2.583 -22.474 1.00 77.12 93 LEU A CA 1
ATOM 691 C C . LEU A 1 93 ? 5.507 3.659 -22.808 1.00 77.12 93 LEU A C 1
ATOM 693 O O . LEU A 1 93 ? 5.359 4.598 -22.031 1.00 77.12 93 LEU A O 1
ATOM 697 N N . GLU A 1 94 ? 4.755 3.530 -23.904 1.00 76.06 94 GLU A N 1
ATOM 698 C CA . GLU A 1 94 ? 3.780 4.542 -24.355 1.00 76.06 94 GLU A CA 1
ATOM 699 C C . GLU A 1 94 ? 2.834 5.036 -23.250 1.00 76.06 94 GLU A C 1
ATOM 701 O O . GLU A 1 94 ? 2.419 6.197 -23.236 1.00 76.06 94 GLU A O 1
ATOM 706 N N . ASN A 1 95 ? 2.482 4.155 -22.311 1.00 77.69 95 ASN A N 1
ATOM 707 C CA . ASN A 1 95 ? 1.535 4.475 -21.252 1.00 77.69 95 ASN A CA 1
ATOM 708 C C . ASN A 1 95 ? 2.120 5.368 -20.148 1.00 77.69 95 ASN A C 1
ATOM 710 O O . ASN A 1 95 ? 1.365 6.047 -19.458 1.00 77.69 95 ASN A O 1
ATOM 714 N N . PHE A 1 96 ? 3.447 5.409 -20.003 1.00 76.81 96 PHE A N 1
ATOM 715 C CA . PHE A 1 96 ? 4.105 6.367 -19.116 1.00 76.81 96 PHE A CA 1
ATOM 716 C C . PHE A 1 96 ? 4.071 7.782 -19.708 1.00 76.81 96 PHE A C 1
ATOM 718 O O . PHE A 1 96 ? 4.074 8.746 -18.950 1.00 76.81 96 PHE A O 1
ATOM 725 N N . GLY A 1 97 ? 3.954 7.910 -21.036 1.00 68.00 97 GLY A N 1
ATOM 726 C CA . GLY A 1 97 ? 3.938 9.165 -21.790 1.00 68.00 97 GLY A CA 1
ATOM 727 C C . GLY A 1 97 ? 5.154 9.291 -22.714 1.00 68.00 97 GLY A C 1
ATOM 728 O O . GLY A 1 97 ? 5.851 8.319 -22.968 1.00 68.00 97 GLY A O 1
ATOM 729 N N . GLU A 1 98 ? 5.425 10.495 -23.210 1.00 64.19 98 GLU A N 1
ATOM 730 C CA . GLU A 1 98 ? 6.630 10.792 -23.994 1.00 64.19 98 GLU A CA 1
ATOM 731 C C . GLU A 1 98 ? 7.438 11.885 -23.287 1.00 64.19 98 GLU A C 1
ATOM 733 O O . GLU A 1 98 ? 6.871 12.859 -22.771 1.00 64.19 98 GLU A O 1
ATOM 738 N N . VAL A 1 99 ? 8.765 11.724 -23.267 1.00 64.75 99 VAL A N 1
ATOM 739 C CA . VAL A 1 99 ? 9.692 12.807 -22.916 1.00 64.75 99 VAL A CA 1
ATOM 740 C C . VAL A 1 99 ? 9.609 13.839 -24.041 1.00 64.75 99 VAL A C 1
ATOM 742 O O . VAL A 1 99 ? 9.808 13.510 -25.211 1.00 64.75 99 VAL A O 1
ATOM 745 N N . ASN A 1 100 ? 9.294 15.086 -23.704 1.00 67.56 100 ASN A N 1
ATOM 746 C CA . ASN A 1 100 ? 9.305 16.189 -24.656 1.00 67.56 100 ASN A CA 1
ATOM 747 C C . ASN A 1 100 ? 10.711 16.356 -25.261 1.00 67.56 100 ASN A C 1
ATOM 749 O O . ASN A 1 100 ? 11.726 15.950 -24.700 1.00 67.56 100 ASN A O 1
ATOM 753 N N . ALA A 1 101 ? 10.791 17.033 -26.406 1.00 67.62 101 ALA A N 1
ATOM 754 C CA . ALA A 1 101 ? 12.059 17.286 -27.097 1.00 67.62 101 ALA A CA 1
ATOM 755 C C . ALA A 1 101 ? 13.099 18.080 -26.270 1.00 67.62 101 ALA A C 1
ATOM 757 O O . ALA A 1 101 ? 14.254 18.184 -26.680 1.00 67.62 101 ALA A O 1
ATOM 758 N N . ASP A 1 102 ? 12.698 18.667 -25.140 1.00 67.69 102 ASP A N 1
ATOM 759 C CA . ASP A 1 102 ? 13.565 19.361 -24.187 1.00 67.69 102 ASP A CA 1
ATOM 760 C C . ASP A 1 102 ? 14.294 18.415 -23.214 1.00 67.69 102 ASP A C 1
ATOM 762 O O . ASP A 1 102 ? 15.190 18.871 -22.512 1.00 67.69 102 ASP A O 1
ATOM 766 N N . GLY A 1 103 ? 13.964 17.119 -23.193 1.00 61.22 103 GLY A N 1
ATOM 767 C CA . GLY A 1 103 ? 14.652 16.090 -22.403 1.00 61.22 103 GLY A CA 1
ATOM 768 C C . GLY A 1 103 ? 14.321 16.085 -20.907 1.00 61.22 103 GLY A C 1
ATOM 769 O O . GLY A 1 103 ? 14.638 15.111 -20.230 1.00 61.22 103 GLY A O 1
ATOM 770 N N . ASP A 1 104 ? 13.652 17.132 -20.418 1.00 55.47 104 ASP A N 1
ATOM 771 C CA . ASP A 1 104 ? 13.416 17.387 -18.992 1.00 55.47 104 ASP A CA 1
ATOM 772 C C . ASP A 1 104 ? 11.925 17.571 -18.645 1.00 55.47 104 ASP A C 1
ATOM 774 O O . ASP A 1 104 ? 11.572 17.724 -17.472 1.00 55.47 10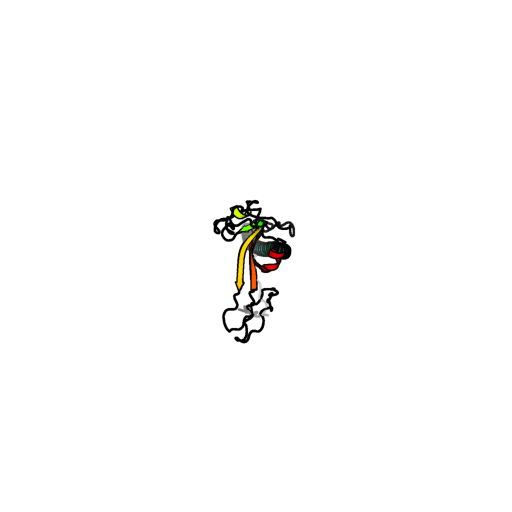4 ASP A O 1
ATOM 778 N N . SER A 1 105 ? 11.026 17.578 -19.637 1.00 62.22 105 SER A N 1
ATOM 779 C CA . SER A 1 105 ? 9.582 17.662 -19.410 1.00 62.22 105 SER A CA 1
ATOM 780 C C . SER A 1 105 ? 8.822 16.546 -20.125 1.00 62.22 105 SER A C 1
ATOM 782 O O . SER A 1 105 ? 9.335 15.909 -21.038 1.00 62.22 105 SER A O 1
ATOM 784 N N . TYR A 1 106 ? 7.585 16.287 -19.704 1.00 62.31 106 TYR A N 1
ATOM 785 C CA . TYR A 1 106 ? 6.765 15.188 -20.220 1.00 62.31 106 TYR A CA 1
ATOM 786 C C . TYR A 1 106 ? 5.448 15.747 -20.763 1.00 62.31 106 TYR A C 1
ATOM 788 O O . TYR A 1 106 ? 4.786 16.537 -20.088 1.00 62.31 106 TYR A O 1
ATOM 796 N N . THR A 1 107 ? 5.059 15.389 -21.992 1.00 59.25 107 THR A N 1
ATOM 797 C CA . THR A 1 107 ? 3.853 15.956 -22.639 1.00 59.25 107 THR A CA 1
ATOM 798 C C . THR A 1 107 ? 2.563 15.333 -22.118 1.00 59.25 107 THR A C 1
ATOM 800 O O . THR A 1 107 ? 1.479 15.883 -22.316 1.00 59.25 107 THR A O 1
ATOM 803 N N . LYS A 1 108 ? 2.662 14.173 -21.467 1.00 59.97 108 LYS A N 1
ATOM 804 C CA . LYS A 1 108 ? 1.513 13.395 -21.025 1.00 59.97 108 LYS A CA 1
ATOM 805 C C . LYS A 1 108 ? 1.841 12.688 -19.716 1.00 59.97 108 LYS A C 1
ATOM 807 O O . LYS A 1 108 ? 2.508 11.667 -19.727 1.00 59.97 108 LYS A O 1
ATOM 812 N N . ASN A 1 109 ? 1.361 13.239 -18.607 1.00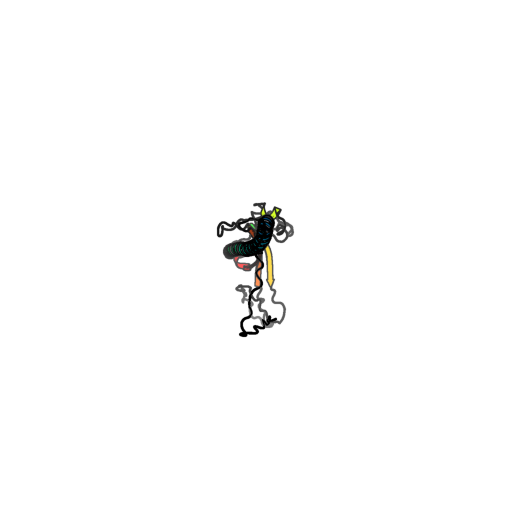 60.06 109 ASN A N 1
ATOM 813 C CA . ASN A 1 109 ? 1.113 12.482 -17.386 1.00 60.06 109 ASN A CA 1
ATOM 814 C C . ASN A 1 109 ? 0.051 13.223 -16.549 1.00 60.06 109 ASN A C 1
ATOM 816 O O . ASN A 1 109 ? 0.203 14.438 -16.394 1.00 60.06 109 ASN A O 1
ATOM 820 N N . PRO A 1 110 ? -1.022 12.569 -16.058 1.00 57.31 110 PRO A N 1
ATOM 821 C CA . PRO A 1 110 ? -1.122 11.142 -15.758 1.00 57.31 110 PRO A CA 1
ATOM 822 C C . PRO A 1 110 ? -2.118 10.387 -16.645 1.00 57.31 110 PRO A C 1
ATOM 824 O O . PRO A 1 110 ? -3.306 10.701 -16.699 1.00 57.31 110 PRO A O 1
ATOM 827 N N . ALA A 1 111 ? -1.637 9.358 -17.342 1.00 63.31 111 ALA A N 1
ATOM 828 C CA . ALA A 1 111 ? -2.528 8.309 -17.817 1.00 63.31 111 ALA A CA 1
ATOM 829 C C . ALA A 1 111 ? -2.860 7.440 -16.602 1.00 63.31 111 ALA A C 1
ATOM 831 O O . ALA A 1 111 ? -1.979 6.720 -16.155 1.00 63.31 111 ALA A O 1
ATOM 832 N N . ASN A 1 112 ? -4.076 7.556 -16.053 1.00 76.50 112 ASN A N 1
ATOM 833 C CA . ASN A 1 112 ? -4.679 6.703 -15.013 1.00 76.50 112 ASN A CA 1
ATOM 834 C C . ASN A 1 112 ? -3.648 5.858 -14.233 1.00 76.50 112 ASN A C 1
ATOM 836 O O . ASN A 1 112 ? -3.468 4.694 -14.570 1.00 76.50 112 ASN A O 1
ATOM 840 N N . GLY A 1 113 ? -2.911 6.423 -13.271 1.00 85.31 113 GLY A N 1
ATOM 841 C CA . GLY A 1 113 ? -1.983 5.654 -12.418 1.00 85.31 113 GLY A CA 1
ATOM 842 C C . GLY A 1 113 ? -0.610 5.259 -12.988 1.00 85.31 113 GLY A C 1
ATOM 843 O O . GLY A 1 113 ? 0.158 4.609 -12.280 1.00 85.31 113 GLY A O 1
ATOM 844 N N . TRP A 1 114 ? -0.251 5.651 -14.204 1.00 88.62 114 TRP A N 1
ATOM 845 C CA . TRP A 1 114 ? 1.105 5.527 -14.753 1.00 88.62 114 TRP A CA 1
ATOM 846 C C . TRP A 1 114 ? 1.811 6.868 -14.606 1.00 88.62 114 TRP A C 1
ATOM 848 O O . TRP A 1 114 ? 1.187 7.897 -14.838 1.00 88.62 114 TRP A O 1
ATOM 858 N N . HIS A 1 115 ? 3.074 6.869 -14.176 1.00 87.06 115 HIS A N 1
ATOM 859 C CA . HIS A 1 115 ? 3.828 8.091 -13.908 1.00 87.06 115 HIS A CA 1
ATOM 860 C C . HIS A 1 115 ? 5.291 7.996 -14.319 1.00 87.06 115 HIS A C 1
ATOM 862 O O . HIS A 1 115 ? 5.919 6.950 -14.197 1.00 87.06 115 HIS A O 1
ATOM 868 N N . TYR A 1 116 ? 5.864 9.116 -14.748 1.00 84.19 116 TYR A N 1
ATOM 869 C CA . TYR A 1 116 ? 7.310 9.251 -14.923 1.00 84.19 116 TYR A CA 1
ATOM 870 C C . TYR A 1 116 ? 8.017 9.669 -13.635 1.00 84.19 116 TYR A C 1
ATOM 872 O O . TYR A 1 116 ? 7.413 10.273 -12.743 1.00 84.19 116 TYR A O 1
ATOM 880 N N . ALA A 1 117 ? 9.323 9.399 -13.588 1.00 81.88 117 ALA A N 1
ATOM 881 C CA . ALA A 1 117 ? 10.223 9.806 -12.520 1.00 81.88 117 ALA A CA 1
ATOM 882 C C . ALA A 1 117 ? 10.036 11.284 -12.150 1.00 81.88 117 ALA A C 1
ATOM 884 O O . ALA A 1 117 ? 10.203 12.181 -12.980 1.00 81.88 117 ALA A O 1
ATOM 885 N N . GLY A 1 118 ? 9.709 11.536 -10.884 1.00 80.44 118 GLY A N 1
ATOM 886 C CA . GLY A 1 118 ? 9.539 12.887 -10.343 1.00 80.44 118 GLY A CA 1
ATOM 887 C C . GLY A 1 118 ? 8.171 13.523 -10.605 1.00 80.44 118 GLY A C 1
ATOM 888 O O . GLY A 1 118 ? 7.920 14.615 -10.096 1.00 80.44 118 GLY A O 1
ATOM 889 N N . LEU A 1 119 ? 7.280 12.849 -11.338 1.00 83.56 119 LEU A N 1
ATOM 890 C CA . LEU A 1 119 ? 5.880 13.249 -11.523 1.00 83.56 119 LEU A CA 1
ATOM 891 C C . LEU A 1 119 ? 4.899 12.402 -10.706 1.00 83.56 119 LEU A C 1
ATOM 893 O O . LEU A 1 119 ? 3.704 12.697 -10.703 1.00 83.56 119 LEU A O 1
ATOM 897 N N . ALA A 1 120 ? 5.383 11.367 -10.017 1.00 86.94 120 ALA A N 1
ATOM 898 C CA . ALA A 1 120 ? 4.542 10.542 -9.168 1.00 86.94 120 ALA A CA 1
ATOM 899 C C . ALA A 1 120 ? 3.902 11.367 -8.033 1.00 86.94 120 ALA A C 1
ATOM 901 O O . ALA A 1 120 ? 4.578 12.182 -7.391 1.00 86.94 120 ALA A O 1
ATOM 902 N N . PRO A 1 121 ? 2.610 11.144 -7.747 1.00 89.38 121 PRO A N 1
ATOM 903 C CA . PRO A 1 121 ? 1.914 11.858 -6.693 1.00 89.38 121 PRO A CA 1
ATOM 904 C C . PRO A 1 121 ? 2.450 11.463 -5.303 1.00 89.38 121 PRO A C 1
ATOM 906 O O . PRO A 1 121 ? 2.962 10.355 -5.105 1.00 89.38 121 PRO A O 1
ATOM 909 N N . PRO A 1 122 ? 2.344 12.354 -4.302 1.00 91.50 122 PRO A N 1
ATOM 910 C CA . PRO A 1 122 ? 2.805 12.072 -2.950 1.00 91.50 122 PRO A CA 1
ATOM 911 C C . PRO A 1 122 ? 1.996 10.937 -2.302 1.00 91.50 122 PRO A C 1
ATOM 913 O O . PRO A 1 122 ? 0.800 11.051 -2.055 1.00 91.50 122 PRO A O 1
ATOM 916 N N . VAL A 1 123 ? 2.686 9.854 -1.947 1.00 92.94 123 VAL A N 1
ATOM 917 C CA . VAL A 1 123 ? 2.116 8.604 -1.402 1.00 92.94 123 VAL A CA 1
ATOM 918 C C . VAL A 1 123 ? 1.322 8.799 -0.102 1.00 92.94 123 VAL A C 1
ATOM 920 O O . VAL A 1 123 ? 0.376 8.064 0.182 1.00 92.94 123 VAL A O 1
ATOM 923 N N . LEU A 1 124 ? 1.722 9.769 0.721 1.00 92.31 124 LEU A N 1
ATOM 924 C CA . LEU A 1 124 ? 1.101 10.020 2.0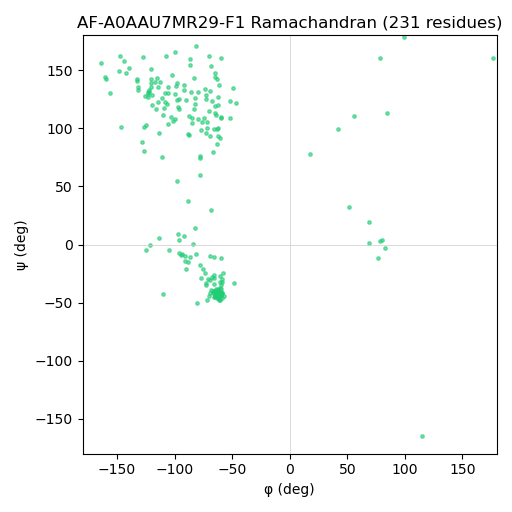24 1.00 92.31 124 LEU A CA 1
ATOM 925 C C . LEU A 1 124 ? -0.052 11.024 1.974 1.00 92.31 124 LEU A C 1
ATOM 927 O O . LEU A 1 124 ? -0.740 11.160 2.982 1.00 92.31 124 LEU A O 1
ATOM 931 N N . ASP A 1 125 ? -0.252 11.703 0.845 1.00 93.81 125 ASP A N 1
ATOM 932 C CA . ASP A 1 125 ? -1.380 12.610 0.655 1.00 93.81 125 ASP A CA 1
ATOM 933 C C . ASP A 1 125 ? -2.637 11.807 0.311 1.00 93.81 125 ASP A C 1
ATOM 935 O O . ASP A 1 125 ? -2.611 10.935 -0.559 1.00 93.81 125 ASP A O 1
ATOM 939 N N . ASP A 1 126 ? -3.741 12.092 0.994 1.00 90.88 126 ASP A N 1
ATOM 940 C CA . ASP A 1 126 ? -5.006 11.394 0.771 1.00 90.88 126 ASP A CA 1
ATOM 941 C C . ASP A 1 126 ? -5.600 11.756 -0.600 1.00 90.88 126 ASP A C 1
ATOM 943 O O . ASP A 1 126 ? -6.184 10.895 -1.258 1.00 90.88 126 ASP A O 1
ATOM 947 N N . ALA A 1 127 ? -5.342 12.975 -1.096 1.00 92.25 127 ALA A N 1
ATOM 948 C CA . ALA A 1 127 ? -5.799 13.425 -2.412 1.00 92.25 127 ALA A CA 1
ATOM 949 C C . ALA A 1 127 ? -5.259 12.562 -3.568 1.00 92.25 127 ALA A C 1
ATOM 951 O O . ALA A 1 127 ? -5.911 12.436 -4.604 1.00 92.25 127 ALA A O 1
ATOM 952 N N . THR A 1 128 ? -4.094 11.932 -3.382 1.00 91.62 128 THR A N 1
ATOM 953 C CA . THR A 1 128 ? -3.515 10.984 -4.343 1.00 91.62 128 THR A CA 1
ATOM 954 C C . THR A 1 128 ? -4.440 9.799 -4.586 1.00 91.62 128 THR A C 1
ATOM 956 O O . THR A 1 128 ? -4.619 9.371 -5.720 1.00 91.62 128 THR A O 1
ATOM 959 N N . TRP A 1 129 ? -5.040 9.269 -3.522 1.00 92.56 129 TRP A N 1
ATOM 960 C CA . TRP A 1 129 ? -5.788 8.014 -3.556 1.00 92.56 129 TRP A CA 1
ATOM 961 C C . TRP A 1 129 ? -7.279 8.196 -3.856 1.00 92.56 129 TRP A C 1
ATOM 963 O O . TRP A 1 129 ? -7.964 7.221 -4.168 1.00 92.56 129 TRP A O 1
ATOM 973 N N . GLU A 1 130 ? -7.774 9.430 -3.760 1.00 90.31 130 GLU A N 1
ATOM 974 C CA . GLU A 1 130 ? -9.147 9.816 -4.107 1.00 90.31 130 GLU A CA 1
ATOM 975 C C . GLU A 1 130 ? -9.305 10.208 -5.585 1.00 90.31 130 GLU A C 1
ATOM 977 O O . GLU A 1 130 ? -10.430 10.285 -6.078 1.00 90.31 130 GLU A O 1
ATOM 982 N N . ASN A 1 131 ? -8.202 10.462 -6.295 1.00 89.00 131 ASN A N 1
ATOM 983 C CA . ASN A 1 131 ? -8.221 10.871 -7.695 1.00 89.00 131 ASN A CA 1
ATOM 984 C C . ASN A 1 131 ? -7.923 9.690 -8.631 1.00 89.00 131 ASN A C 1
ATOM 986 O O . ASN A 1 131 ? -6.775 9.269 -8.760 1.00 89.00 131 ASN A O 1
ATOM 990 N N . ASP A 1 132 ? -8.942 9.219 -9.348 1.00 87.44 132 ASP A N 1
ATOM 991 C CA . ASP A 1 132 ? -8.824 8.114 -10.311 1.00 87.44 132 ASP A CA 1
ATOM 992 C C . ASP A 1 132 ? -7.945 8.443 -11.543 1.00 87.44 132 ASP A C 1
ATOM 994 O O . ASP A 1 132 ? -7.580 7.548 -12.300 1.00 87.44 132 ASP A O 1
ATOM 998 N N . GLU A 1 133 ? -7.552 9.705 -11.756 1.00 86.69 133 GLU A N 1
ATOM 999 C CA . GLU A 1 133 ? -6.522 10.056 -12.748 1.00 86.69 133 GLU A CA 1
ATOM 1000 C C . GLU A 1 133 ? -5.109 9.729 -12.234 1.00 86.69 133 GLU A C 1
ATOM 1002 O O . GLU A 1 133 ? -4.204 9.425 -13.013 1.00 86.69 133 GLU A O 1
ATOM 1007 N N . LEU A 1 134 ? -4.904 9.767 -10.913 1.00 88.69 134 LEU A N 1
ATOM 1008 C CA . LEU A 1 134 ? -3.604 9.556 -10.271 1.00 88.69 134 LEU A CA 1
ATOM 1009 C C . LEU A 1 134 ? -3.333 8.093 -9.920 1.00 88.69 134 LEU A C 1
ATOM 1011 O O . LEU A 1 134 ? -2.165 7.733 -9.755 1.00 88.69 134 LEU A O 1
ATOM 1015 N N . VAL A 1 135 ? -4.373 7.264 -9.802 1.00 92.50 135 VAL A N 1
ATOM 1016 C CA . VAL A 1 135 ? -4.274 5.863 -9.368 1.00 92.50 135 VAL A CA 1
ATOM 1017 C C . VAL A 1 135 ? -5.188 4.942 -10.176 1.00 92.50 135 VAL A C 1
ATOM 1019 O O . VAL A 1 135 ? -6.248 5.336 -10.647 1.00 92.50 135 VAL A O 1
ATOM 1022 N N . LEU A 1 136 ? -4.787 3.682 -10.289 1.00 93.00 136 LEU A N 1
ATOM 1023 C CA . LEU A 1 136 ? -5.570 2.565 -10.816 1.00 93.00 136 LEU A CA 1
ATOM 1024 C C . LEU A 1 136 ? -6.162 1.748 -9.677 1.00 93.00 136 LEU A C 1
ATOM 1026 O O . LEU A 1 136 ? -5.722 1.848 -8.532 1.00 93.00 136 LEU A O 1
ATOM 1030 N N . LYS A 1 137 ? -7.129 0.895 -10.011 1.00 93.38 137 LYS A N 1
ATOM 1031 C CA . LYS A 1 137 ? -7.691 -0.107 -9.105 1.00 93.38 137 LYS A CA 1
ATOM 1032 C C . LYS A 1 137 ? -7.227 -1.496 -9.537 1.00 93.38 137 LYS A C 1
ATOM 1034 O O . LYS A 1 137 ? -7.291 -1.821 -10.720 1.00 93.38 137 LYS A O 1
ATOM 1039 N N . ALA A 1 138 ? -6.713 -2.273 -8.589 1.00 93.88 138 ALA A N 1
ATOM 1040 C CA . ALA A 1 138 ? -6.361 -3.677 -8.788 1.00 93.88 138 ALA A CA 1
ATOM 1041 C C . ALA A 1 138 ? -7.609 -4.561 -8.679 1.00 93.88 138 ALA A C 1
ATOM 1043 O O . ALA A 1 138 ? -8.669 -4.096 -8.247 1.00 93.88 138 ALA A O 1
ATOM 1044 N N . ASN A 1 139 ? -7.496 -5.844 -9.027 1.00 94.31 139 ASN A N 1
ATOM 1045 C CA . ASN A 1 139 ? -8.627 -6.746 -8.869 1.00 94.31 139 ASN A CA 1
ATOM 1046 C C . ASN A 1 139 ? -9.018 -6.900 -7.389 1.00 94.31 139 ASN A C 1
ATOM 1048 O O . ASN A 1 139 ? -8.154 -6.947 -6.507 1.00 94.31 139 ASN A O 1
ATOM 1052 N N . PRO A 1 140 ? -10.324 -6.999 -7.089 1.00 92.94 140 PRO A N 1
ATOM 1053 C CA . PRO A 1 140 ? -10.779 -7.091 -5.717 1.00 92.94 140 PRO A CA 1
ATOM 1054 C C . PRO A 1 140 ? -10.388 -8.433 -5.088 1.00 92.94 140 PRO A C 1
ATOM 1056 O O . PRO A 1 140 ? -10.662 -9.501 -5.639 1.00 92.94 140 PRO A O 1
ATOM 1059 N N . VAL A 1 141 ? -9.822 -8.376 -3.884 1.00 92.62 141 VAL A N 1
ATOM 1060 C CA . VAL A 1 141 ? -9.438 -9.532 -3.064 1.00 92.62 141 VAL A CA 1
ATOM 1061 C C . VAL A 1 141 ? -10.275 -9.496 -1.793 1.00 92.62 141 VAL A C 1
ATOM 1063 O O . VAL A 1 141 ? -10.225 -8.529 -1.038 1.00 92.62 141 VAL A O 1
ATOM 1066 N N . ASP A 1 142 ? -11.118 -10.509 -1.585 1.00 89.56 142 ASP A N 1
ATOM 1067 C CA . ASP A 1 142 ? -12.070 -10.569 -0.462 1.00 89.56 142 ASP A CA 1
ATOM 1068 C C . ASP A 1 142 ? -12.964 -9.317 -0.310 1.00 89.56 142 ASP A C 1
ATOM 1070 O O . ASP A 1 142 ? -13.376 -8.937 0.787 1.00 89.56 142 ASP A O 1
ATOM 1074 N N . GLY A 1 143 ? -13.297 -8.673 -1.434 1.00 89.50 143 GLY A N 1
ATOM 1075 C CA . GLY A 1 143 ? -14.127 -7.464 -1.472 1.00 89.50 143 GLY A CA 1
ATOM 1076 C C . GLY A 1 143 ? -13.386 -6.168 -1.133 1.00 89.50 143 GLY A C 1
ATOM 1077 O O . GLY A 1 143 ? -14.018 -5.114 -1.081 1.00 89.50 143 GLY A O 1
ATOM 1078 N N . LEU A 1 144 ? -12.070 -6.228 -0.922 1.00 93.50 144 LEU A N 1
ATOM 1079 C CA . LEU A 1 144 ? -11.196 -5.061 -0.865 1.00 93.50 144 LEU A CA 1
ATOM 1080 C C . LEU A 1 144 ? -10.639 -4.793 -2.257 1.00 93.50 144 LEU A C 1
ATOM 1082 O O . LEU A 1 144 ? -10.161 -5.717 -2.904 1.00 93.50 144 LEU A O 1
ATOM 1086 N N . GLU A 1 145 ? -10.682 -3.541 -2.698 1.00 94.38 145 GLU A N 1
ATOM 1087 C CA . GLU A 1 145 ? -10.168 -3.108 -4.001 1.00 94.38 145 GLU A CA 1
ATOM 1088 C C . GLU A 1 145 ? -8.958 -2.185 -3.781 1.00 94.38 145 GLU A C 1
ATOM 1090 O O . GLU A 1 145 ? -9.124 -0.995 -3.482 1.00 94.38 145 GLU A O 1
ATOM 1095 N N . PRO A 1 146 ? -7.725 -2.724 -3.831 1.00 95.88 146 PRO A N 1
ATOM 1096 C CA . PRO A 1 146 ? -6.522 -1.926 -3.656 1.00 95.88 146 PRO A CA 1
ATOM 1097 C C . PRO A 1 146 ? -6.361 -0.920 -4.795 1.00 95.88 146 PRO A C 1
ATOM 1099 O O . PRO A 1 146 ? -6.674 -1.202 -5.949 1.00 95.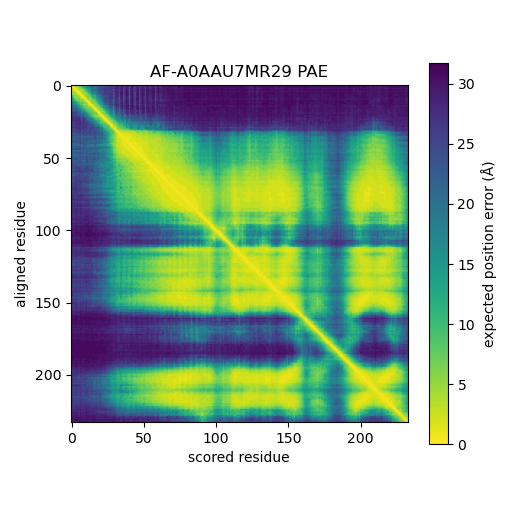88 146 PRO A O 1
ATOM 1102 N N . SER A 1 147 ? -5.849 0.261 -4.470 1.00 94.81 147 SER A N 1
ATOM 1103 C CA . SER A 1 147 ? -5.470 1.272 -5.456 1.00 94.81 147 SER A CA 1
ATOM 1104 C C . SER A 1 147 ? -3.962 1.269 -5.642 1.00 94.81 147 SER A C 1
ATOM 1106 O O . SER A 1 147 ? -3.229 1.044 -4.684 1.00 94.81 147 SER A O 1
ATOM 1108 N N . TYR A 1 148 ? -3.470 1.536 -6.842 1.00 95.38 148 TYR A N 1
ATOM 1109 C CA . TYR A 1 148 ? -2.038 1.530 -7.105 1.00 95.38 148 TYR A CA 1
ATOM 1110 C C . TYR A 1 148 ? -1.644 2.541 -8.169 1.00 95.38 148 TYR A C 1
ATOM 1112 O O . TYR A 1 148 ? -2.470 3.004 -8.949 1.00 95.38 148 TYR A O 1
ATOM 1120 N N . PHE A 1 149 ? -0.362 2.865 -8.213 1.00 94.31 149 PHE A N 1
ATOM 1121 C CA . PHE A 1 149 ? 0.228 3.579 -9.330 1.00 94.31 149 PHE A CA 1
ATOM 1122 C C . PHE A 1 149 ? 1.652 3.075 -9.576 1.00 94.31 149 PHE A C 1
ATOM 1124 O O . PHE A 1 149 ? 2.287 2.498 -8.688 1.00 94.31 149 PHE A O 1
ATOM 1131 N N . ILE A 1 150 ? 2.152 3.280 -10.789 1.00 92.75 150 ILE A N 1
ATOM 1132 C CA . ILE A 1 150 ? 3.474 2.834 -11.226 1.00 92.75 150 ILE A CA 1
ATOM 1133 C C . ILE A 1 150 ? 4.269 4.068 -11.634 1.00 92.75 150 ILE A C 1
ATOM 1135 O O . ILE A 1 150 ? 3.793 4.877 -12.421 1.00 92.75 150 ILE A O 1
ATOM 1139 N N . GLU A 1 151 ? 5.479 4.214 -11.107 1.00 91.06 151 GLU A N 1
ATOM 1140 C CA . GLU A 1 151 ? 6.440 5.232 -11.517 1.00 91.06 151 GLU A CA 1
ATOM 1141 C C . GLU A 1 151 ? 7.586 4.579 -12.291 1.00 91.06 151 GLU A C 1
ATOM 1143 O O . GLU A 1 151 ? 8.286 3.713 -11.771 1.00 91.06 151 GLU A O 1
ATOM 1148 N N . TYR A 1 152 ? 7.818 5.014 -13.521 1.00 88.62 152 TYR A N 1
ATOM 1149 C CA . TYR A 1 152 ? 8.992 4.626 -14.285 1.00 88.62 152 TYR A CA 1
ATOM 1150 C C . TYR A 1 152 ? 10.192 5.491 -13.887 1.00 88.62 152 TYR A C 1
ATOM 1152 O O . TYR A 1 152 ? 10.159 6.714 -14.014 1.00 88.62 152 TYR A O 1
ATOM 1160 N N . LEU A 1 153 ? 11.258 4.847 -13.408 1.00 86.50 153 LEU A N 1
ATOM 1161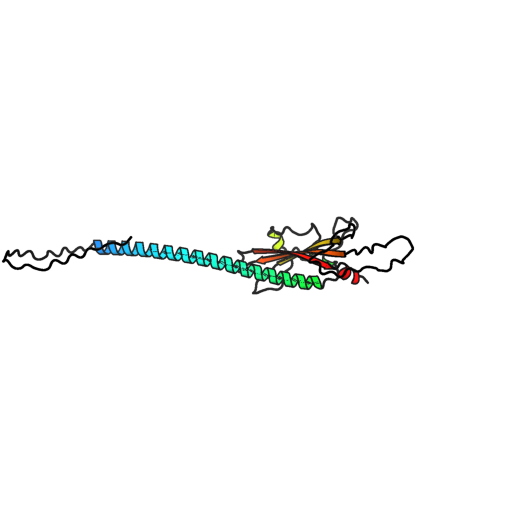 C CA . LEU A 1 153 ? 12.450 5.496 -12.854 1.00 86.50 153 LEU A CA 1
ATOM 1162 C C . LEU A 1 153 ? 13.590 5.654 -13.868 1.00 86.50 153 LEU A C 1
ATOM 1164 O O . LEU A 1 153 ? 14.587 6.308 -13.561 1.00 86.50 153 LEU A O 1
ATOM 1168 N N . GLY A 1 154 ? 13.449 5.076 -15.061 1.00 81.50 154 GLY A N 1
ATOM 1169 C CA . GLY A 1 154 ? 14.456 5.142 -16.115 1.00 81.50 154 GLY A CA 1
ATOM 1170 C C . GLY A 1 154 ? 15.343 3.902 -16.230 1.00 81.50 154 GLY A C 1
ATOM 1171 O O . GLY A 1 154 ? 15.265 2.952 -15.442 1.00 81.50 154 GLY A O 1
ATOM 1172 N N . ARG A 1 155 ? 16.238 3.973 -17.219 1.00 78.25 155 ARG A N 1
ATOM 1173 C CA . ARG A 1 155 ? 17.236 2.950 -17.540 1.00 78.25 155 ARG A CA 1
ATOM 1174 C C . ARG A 1 155 ? 18.367 2.927 -16.523 1.00 78.25 155 ARG A C 1
ATOM 1176 O O . ARG A 1 155 ? 18.985 3.946 -16.216 1.00 78.25 155 ARG A O 1
ATOM 1183 N N . VAL A 1 156 ? 18.721 1.728 -16.087 1.00 77.19 156 VAL A N 1
ATOM 1184 C CA . VAL A 1 156 ? 19.900 1.419 -15.285 1.00 77.19 156 VAL A CA 1
ATOM 1185 C C . VAL A 1 156 ? 20.871 0.629 -16.158 1.00 77.19 156 VAL A C 1
ATOM 1187 O O . VAL A 1 156 ? 20.605 -0.516 -16.517 1.00 77.19 156 VAL A O 1
ATOM 1190 N N . SER A 1 157 ? 22.011 1.234 -16.501 1.00 71.12 157 SER A N 1
ATOM 1191 C CA . SER A 1 157 ? 23.092 0.577 -17.247 1.00 71.12 157 SER A CA 1
ATOM 1192 C C . SER A 1 157 ? 24.278 0.262 -16.338 1.00 71.12 157 SER A C 1
ATOM 1194 O O . SER A 1 157 ? 24.796 1.155 -15.662 1.00 71.12 157 SER A O 1
ATOM 1196 N N . VAL A 1 158 ? 24.772 -0.973 -16.366 1.00 67.19 158 VAL A N 1
ATOM 1197 C CA . VAL A 1 158 ? 26.015 -1.359 -15.686 1.00 67.19 158 VAL A CA 1
ATOM 1198 C C . VAL A 1 158 ? 27.136 -1.436 -16.719 1.00 67.19 158 VAL A C 1
ATOM 1200 O O . VAL A 1 158 ? 27.198 -2.372 -17.513 1.00 67.19 158 VAL A O 1
ATOM 1203 N N . LEU A 1 159 ? 28.033 -0.446 -16.700 1.00 60.22 159 LEU A N 1
ATOM 1204 C CA . LEU A 1 159 ? 29.213 -0.393 -17.568 1.00 60.22 159 LEU A CA 1
ATOM 1205 C C . LEU A 1 159 ? 30.349 -1.242 -16.975 1.00 60.22 159 LEU A C 1
ATOM 1207 O O . LEU A 1 159 ? 30.736 -1.026 -15.815 1.00 60.22 159 LEU A O 1
ATOM 1211 N N . PRO A 1 160 ? 30.933 -2.191 -17.727 1.00 57.03 160 PRO A N 1
ATOM 1212 C CA . PRO A 1 160 ? 31.941 -3.075 -17.183 1.00 57.03 160 PRO A CA 1
ATOM 1213 C C . PRO A 1 160 ? 33.353 -2.438 -17.055 1.00 57.03 160 PRO A C 1
ATOM 1215 O O . PRO A 1 160 ? 34.329 -3.005 -17.516 1.00 57.03 160 PRO A O 1
ATOM 1218 N N . GLY A 1 161 ? 33.543 -1.349 -16.298 1.00 61.06 161 GLY A N 1
ATOM 1219 C CA . GLY A 1 161 ? 34.813 -0.586 -16.285 1.00 61.06 161 GLY A CA 1
ATOM 1220 C C . GLY A 1 161 ? 35.937 -0.892 -15.263 1.00 61.06 161 GLY A C 1
ATOM 1221 O O . GLY A 1 161 ? 36.870 -0.099 -15.200 1.00 61.06 161 GLY A O 1
ATOM 1222 N N . ALA A 1 162 ? 35.914 -1.945 -14.427 1.00 53.91 162 ALA A N 1
ATOM 1223 C CA . ALA A 1 162 ? 37.027 -2.197 -13.488 1.00 53.91 162 ALA A CA 1
ATOM 1224 C C . ALA A 1 162 ? 37.098 -3.645 -12.967 1.00 53.91 162 ALA A C 1
ATOM 1226 O O . ALA A 1 162 ? 36.075 -4.264 -12.681 1.00 53.91 162 ALA A O 1
ATOM 1227 N N . THR A 1 163 ? 38.326 -4.150 -12.810 1.00 54.50 163 THR A N 1
ATOM 1228 C CA . THR A 1 163 ? 38.705 -5.456 -12.244 1.00 54.50 163 THR A CA 1
ATOM 1229 C C . THR A 1 163 ? 38.061 -5.704 -10.872 1.00 54.50 163 THR A C 1
ATOM 1231 O O . THR A 1 163 ? 38.460 -5.098 -9.880 1.00 54.50 163 THR A O 1
ATOM 1234 N N . GLY A 1 164 ? 37.090 -6.616 -10.794 1.00 55.56 164 GLY A N 1
ATOM 1235 C CA . GLY A 1 164 ? 36.421 -7.017 -9.552 1.00 55.56 164 GLY A CA 1
ATOM 1236 C C . GLY A 1 164 ? 35.291 -8.019 -9.802 1.00 55.56 164 GLY A C 1
ATOM 1237 O O . GLY A 1 164 ? 34.827 -8.144 -10.930 1.00 55.56 164 GLY A O 1
ATOM 1238 N N . ASP A 1 165 ? 34.880 -8.754 -8.764 1.00 54.44 165 ASP A N 1
ATOM 1239 C CA . ASP A 1 165 ? 33.766 -9.715 -8.803 1.00 54.44 165 ASP A CA 1
ATOM 1240 C C . ASP A 1 165 ? 32.455 -9.006 -9.199 1.00 54.44 165 ASP A C 1
ATOM 1242 O O . ASP A 1 165 ? 31.929 -8.185 -8.447 1.00 54.44 165 ASP A O 1
ATOM 1246 N N . ARG A 1 166 ? 31.957 -9.276 -10.414 1.00 59.16 166 ARG A N 1
ATOM 1247 C CA . ARG A 1 166 ? 30.811 -8.585 -11.036 1.00 59.16 166 ARG A CA 1
ATOM 1248 C C . ARG A 1 166 ? 29.521 -9.379 -10.862 1.00 59.16 166 ARG A C 1
ATOM 1250 O O . ARG A 1 166 ? 28.844 -9.701 -11.834 1.00 59.16 166 ARG A O 1
ATOM 1257 N N . THR A 1 167 ? 29.178 -9.723 -9.627 1.00 52.91 167 THR A N 1
ATOM 1258 C CA . THR A 1 167 ? 27.896 -10.377 -9.349 1.00 52.91 167 THR A CA 1
ATOM 1259 C C . THR A 1 167 ? 26.818 -9.327 -9.115 1.00 52.91 167 THR A C 1
ATOM 1261 O O . THR A 1 167 ? 26.624 -8.837 -8.004 1.00 52.91 167 THR A O 1
ATOM 1264 N N . V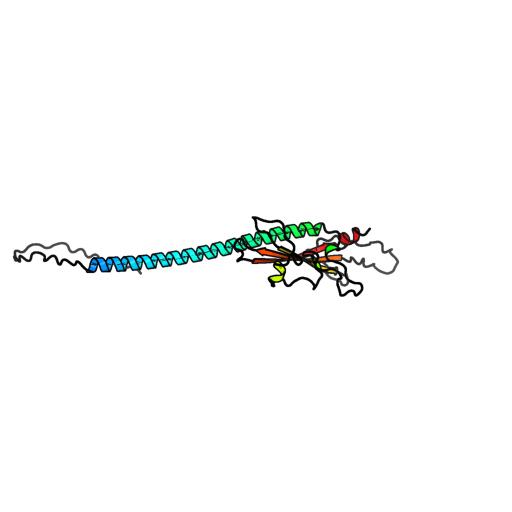AL A 1 168 ? 26.083 -8.979 -10.172 1.00 54.44 168 VAL A N 1
ATOM 1265 C CA . VAL A 1 168 ? 24.799 -8.299 -9.998 1.00 54.44 168 VAL A CA 1
ATOM 1266 C C . VAL A 1 168 ? 23.791 -9.364 -9.566 1.00 54.44 168 VAL A C 1
ATOM 1268 O O . VAL A 1 168 ? 23.338 -10.175 -10.368 1.00 54.44 168 VAL A O 1
ATOM 1271 N N . ARG A 1 169 ? 23.529 -9.452 -8.258 1.00 56.38 169 ARG A N 1
ATOM 1272 C CA . ARG A 1 169 ? 22.552 -10.397 -7.697 1.00 56.38 169 ARG A CA 1
ATOM 1273 C C . ARG A 1 169 ? 21.143 -9.812 -7.805 1.00 56.38 169 ARG A C 1
ATOM 1275 O O . ARG A 1 169 ? 20.971 -8.617 -7.600 1.00 56.38 169 ARG A O 1
ATOM 1282 N N . ASN A 1 170 ? 20.161 -10.673 -8.072 1.00 49.69 170 ASN A N 1
ATOM 1283 C CA . ASN A 1 170 ? 18.728 -10.352 -8.188 1.00 49.69 170 ASN A CA 1
ATOM 1284 C C . ASN A 1 170 ? 18.311 -9.505 -9.402 1.00 49.69 170 ASN A C 1
ATOM 1286 O O . ASN A 1 170 ? 17.214 -8.962 -9.412 1.00 49.69 170 ASN A O 1
ATOM 1290 N N . LEU A 1 171 ? 19.137 -9.441 -10.444 1.00 58.44 171 LEU A N 1
ATOM 1291 C CA . LEU A 1 171 ? 18.698 -9.004 -11.763 1.00 58.44 171 LEU A CA 1
ATOM 1292 C C . LEU A 1 171 ? 18.538 -10.270 -12.629 1.00 58.44 171 LEU A C 1
ATOM 1294 O O . LEU A 1 171 ? 19.528 -10.911 -12.974 1.00 58.44 171 LEU A O 1
ATOM 1298 N N . ASN A 1 172 ? 17.300 -10.649 -12.967 1.00 51.97 172 ASN A N 1
ATOM 1299 C CA . ASN A 1 172 ? 16.992 -11.756 -13.884 1.00 51.97 172 ASN A CA 1
ATOM 1300 C C . ASN A 1 172 ? 17.185 -11.319 -15.352 1.00 51.97 172 ASN A C 1
ATOM 1302 O O . ASN A 1 172 ? 16.211 -11.030 -16.037 1.00 51.97 172 ASN A O 1
ATOM 1306 N N . PHE A 1 173 ? 18.433 -11.186 -15.817 1.00 62.12 173 PHE A N 1
ATOM 1307 C CA . PHE A 1 173 ? 18.724 -10.660 -17.160 1.00 62.12 173 PHE A CA 1
ATOM 1308 C C . PHE A 1 173 ? 19.720 -11.533 -17.920 1.00 62.12 173 PHE A C 1
ATOM 1310 O O . PHE A 1 173 ? 20.790 -11.879 -17.416 1.00 62.12 173 PHE A O 1
ATOM 1317 N N . GLU A 1 174 ? 19.382 -11.822 -19.175 1.00 56.41 174 GLU A N 1
ATOM 1318 C CA . GLU A 1 174 ? 20.272 -12.405 -20.174 1.00 56.41 174 GLU A CA 1
ATOM 1319 C C . GLU A 1 174 ? 21.069 -11.272 -20.835 1.00 56.41 174 GLU A C 1
ATOM 1321 O O . GLU A 1 174 ? 20.541 -10.488 -21.623 1.00 56.41 174 GLU A O 1
ATOM 1326 N N . GLY A 1 175 ? 22.349 -11.125 -20.486 1.00 50.75 175 GLY A N 1
ATOM 1327 C CA . GLY A 1 175 ? 23.192 -10.129 -21.144 1.00 50.75 175 GLY A CA 1
ATOM 1328 C C . GLY A 1 175 ? 23.547 -10.565 -22.564 1.00 50.75 175 GLY A C 1
ATOM 1329 O O . GLY A 1 175 ? 24.091 -11.648 -22.775 1.00 50.75 175 GLY A O 1
ATOM 1330 N N . THR A 1 176 ? 23.259 -9.704 -23.539 1.00 50.78 176 THR A N 1
ATOM 1331 C CA . THR A 1 176 ? 23.676 -9.897 -24.932 1.00 50.78 176 THR A CA 1
ATOM 1332 C C . THR A 1 176 ? 25.092 -9.349 -25.092 1.00 50.78 176 THR A C 1
ATOM 1334 O O . THR A 1 176 ? 25.307 -8.143 -25.024 1.00 50.78 176 THR A O 1
ATOM 1337 N N . GLY A 1 177 ? 26.076 -10.233 -25.257 1.00 53.00 177 GLY A N 1
ATOM 1338 C CA . GLY A 1 177 ? 27.431 -9.855 -25.653 1.00 53.00 177 GLY A CA 1
ATOM 1339 C C . GLY A 1 177 ? 27.595 -10.023 -27.160 1.00 53.00 177 GLY A C 1
ATOM 1340 O O . GLY A 1 177 ? 27.507 -11.145 -27.656 1.00 53.00 177 GLY A O 1
ATOM 1341 N N . ASP A 1 178 ? 27.842 -8.934 -27.888 1.00 48.50 178 ASP A N 1
ATOM 1342 C CA . ASP A 1 178 ? 28.274 -9.017 -29.284 1.00 48.50 178 ASP A CA 1
ATOM 1343 C C . ASP A 1 178 ? 29.726 -9.520 -29.328 1.00 48.50 178 ASP A C 1
ATOM 1345 O O . ASP A 1 178 ? 30.673 -8.815 -28.982 1.00 48.50 178 ASP A O 1
ATOM 1349 N N . ALA A 1 179 ? 29.902 -10.784 -29.713 1.00 51.72 179 ALA A N 1
ATOM 1350 C CA . ALA A 1 179 ? 31.208 -11.419 -29.863 1.00 51.72 179 ALA A CA 1
ATOM 1351 C C . ALA A 1 179 ? 31.881 -11.115 -31.220 1.00 51.72 179 ALA A C 1
ATOM 1353 O O . ALA A 1 179 ? 32.847 -11.790 -31.585 1.00 51.72 179 ALA A O 1
ATOM 1354 N N . SER A 1 180 ? 31.411 -10.131 -31.996 1.00 50.50 180 SER A N 1
ATOM 1355 C CA . SER A 1 180 ? 31.940 -9.828 -33.335 1.00 50.50 180 SER A CA 1
ATOM 1356 C C . SER A 1 180 ? 33.122 -8.839 -33.357 1.00 50.50 180 SER A C 1
ATOM 1358 O O . SER A 1 180 ? 33.300 -8.058 -34.286 1.00 50.50 180 SER A O 1
ATOM 1360 N N . GLY A 1 181 ? 34.022 -8.911 -32.373 1.00 48.69 181 GLY A N 1
ATOM 1361 C CA . GLY A 1 181 ? 35.312 -8.213 -32.405 1.00 48.69 181 GLY A CA 1
ATOM 1362 C C . GLY A 1 181 ? 36.393 -9.065 -33.073 1.00 48.69 181 GLY A C 1
ATOM 1363 O O . GLY A 1 181 ? 37.011 -9.906 -32.425 1.00 48.69 181 GLY A O 1
ATOM 1364 N N . GLY A 1 182 ? 36.625 -8.867 -34.374 1.00 49.56 182 GLY A N 1
ATOM 1365 C CA . GLY A 1 182 ? 37.676 -9.555 -35.127 1.00 49.56 182 GLY A CA 1
ATOM 1366 C C . GLY A 1 182 ? 39.048 -9.451 -34.451 1.00 49.56 182 GLY A C 1
ATOM 1367 O O . GLY A 1 182 ? 39.552 -8.357 -34.208 1.00 49.56 182 GLY A O 1
ATOM 1368 N N . GLY A 1 183 ? 39.659 -10.607 -34.175 1.00 45.25 183 GLY A N 1
ATOM 1369 C CA . GLY A 1 183 ? 40.998 -10.724 -33.600 1.00 45.25 183 GLY A CA 1
ATOM 1370 C C . GLY A 1 183 ? 42.077 -10.146 -34.517 1.00 45.25 183 GLY A C 1
ATOM 1371 O O . GLY A 1 183 ? 42.684 -10.862 -35.312 1.00 45.25 183 GLY A O 1
ATOM 1372 N N . GLY A 1 184 ? 42.317 -8.842 -34.400 1.00 48.75 184 GLY A N 1
ATOM 1373 C CA . GLY A 1 184 ? 43.531 -8.170 -34.848 1.00 48.75 184 GLY A CA 1
ATOM 1374 C C . GLY A 1 184 ? 44.608 -8.208 -33.761 1.00 48.75 184 GLY A C 1
ATOM 1375 O O . GLY A 1 184 ? 44.309 -8.303 -32.576 1.00 48.75 184 GLY A O 1
ATOM 1376 N N . ALA A 1 185 ? 45.876 -8.135 -34.168 1.00 51.50 185 ALA A N 1
ATOM 1377 C CA . ALA A 1 185 ? 47.077 -8.388 -33.360 1.00 51.50 185 ALA A CA 1
ATOM 1378 C C . ALA A 1 185 ? 47.394 -7.366 -32.233 1.00 51.50 185 ALA A C 1
ATOM 1380 O O . ALA A 1 185 ? 48.561 -7.174 -31.892 1.00 51.50 185 ALA A O 1
ATOM 1381 N N . ALA A 1 186 ? 46.393 -6.714 -31.641 1.00 54.09 186 ALA A N 1
ATOM 1382 C CA . ALA A 1 186 ? 46.555 -5.729 -30.576 1.00 54.09 186 ALA A CA 1
ATOM 1383 C C . ALA A 1 186 ? 45.690 -6.080 -29.352 1.00 54.09 186 ALA A C 1
ATOM 1385 O O . ALA A 1 186 ? 44.639 -5.492 -29.137 1.00 54.09 186 ALA A O 1
ATOM 1386 N N . GLY A 1 187 ? 46.184 -7.012 -28.531 1.00 52.31 187 GLY A N 1
ATOM 1387 C CA . GLY A 1 187 ? 45.707 -7.236 -27.160 1.00 52.31 187 GLY A CA 1
ATOM 1388 C C . GLY A 1 187 ? 44.397 -8.029 -27.019 1.00 52.31 187 GLY A C 1
ATOM 1389 O O . GLY A 1 187 ? 43.649 -8.179 -27.981 1.00 52.31 187 GLY A O 1
ATOM 1390 N N . PRO A 1 188 ? 44.131 -8.599 -25.829 1.00 54.16 188 PRO A N 1
ATOM 1391 C CA . PRO A 1 188 ? 42.849 -9.231 -25.540 1.00 54.16 188 PRO A CA 1
ATOM 1392 C C . PRO A 1 188 ? 41.757 -8.156 -25.573 1.00 54.16 188 PRO A C 1
ATOM 1394 O O . PRO A 1 188 ? 41.769 -7.258 -24.737 1.00 54.16 188 PRO A O 1
ATOM 1397 N N . GLY A 1 189 ? 40.855 -8.238 -26.553 1.00 51.44 189 GLY A N 1
ATOM 1398 C CA . GLY A 1 189 ? 39.654 -7.410 -26.593 1.00 51.44 189 GLY A CA 1
ATOM 1399 C C . GLY A 1 189 ? 38.790 -7.712 -25.375 1.00 51.44 189 GLY A C 1
ATOM 1400 O O . GLY A 1 189 ? 38.391 -8.856 -25.149 1.00 51.44 189 GLY A O 1
ATOM 1401 N N . ASP A 1 190 ? 38.548 -6.697 -24.564 1.00 53.25 190 ASP A N 1
ATOM 1402 C CA . ASP A 1 190 ? 37.552 -6.694 -23.513 1.00 53.25 190 ASP A CA 1
ATOM 1403 C C . ASP A 1 190 ? 36.169 -6.625 -24.157 1.00 53.25 190 ASP A C 1
ATOM 1405 O O . ASP A 1 190 ? 35.695 -5.584 -24.593 1.00 53.25 190 ASP A O 1
ATOM 1409 N N . SER A 1 191 ? 35.500 -7.770 -24.249 1.00 54.38 191 SER A N 1
ATOM 1410 C CA . SER A 1 191 ? 34.081 -7.808 -24.584 1.00 54.38 191 SER A CA 1
ATOM 1411 C C . SER A 1 191 ? 33.295 -7.082 -23.483 1.00 54.38 191 SER A C 1
ATOM 1413 O O . SER A 1 191 ? 33.061 -7.646 -22.408 1.00 54.38 191 SER A O 1
ATOM 1415 N N . GLU A 1 192 ? 32.921 -5.826 -23.729 1.00 55.53 192 GLU A N 1
ATOM 1416 C CA . GLU A 1 192 ? 32.096 -5.020 -22.831 1.00 55.53 192 GLU A CA 1
ATOM 1417 C C . GLU A 1 192 ? 30.662 -5.573 -22.803 1.00 55.53 192 GLU A C 1
ATOM 1419 O O . GLU A 1 192 ? 29.812 -5.243 -23.625 1.00 55.53 192 GLU A O 1
ATOM 1424 N N . MET A 1 193 ? 30.371 -6.444 -21.837 1.00 55.28 193 MET A N 1
ATOM 1425 C CA . MET A 1 193 ? 29.002 -6.849 -21.519 1.00 55.28 193 MET A CA 1
ATOM 1426 C C . MET A 1 193 ? 28.280 -5.685 -20.818 1.00 55.28 193 MET A C 1
ATOM 1428 O O . MET A 1 193 ? 28.422 -5.503 -19.609 1.00 55.28 193 MET A O 1
ATOM 1432 N N . SER A 1 194 ? 27.532 -4.880 -21.577 1.00 59.66 194 SER A N 1
ATOM 1433 C CA . SER A 1 194 ? 26.630 -3.858 -21.031 1.00 59.66 194 SER A CA 1
ATOM 1434 C C . SER A 1 194 ? 25.300 -4.506 -20.645 1.00 59.66 194 SER A C 1
ATOM 1436 O O . SER A 1 194 ? 24.598 -5.047 -21.497 1.00 59.66 194 SER A O 1
ATOM 1438 N N . ILE A 1 195 ? 24.961 -4.482 -19.354 1.00 65.19 195 ILE A N 1
ATOM 1439 C CA . ILE A 1 195 ? 23.652 -4.932 -18.859 1.00 65.19 195 ILE A CA 1
ATOM 1440 C C . ILE A 1 195 ? 22.783 -3.690 -18.685 1.00 65.19 195 ILE A C 1
ATOM 1442 O O . ILE A 1 195 ? 23.180 -2.764 -17.975 1.00 65.19 195 ILE A O 1
ATOM 1446 N N . GLN A 1 196 ? 21.615 -3.676 -19.327 1.00 70.62 196 GLN A N 1
ATOM 1447 C CA . GLN A 1 196 ? 20.651 -2.581 -19.249 1.00 70.62 196 GLN A CA 1
ATOM 1448 C C . GLN A 1 196 ? 19.307 -3.105 -18.747 1.00 70.62 196 GLN A C 1
ATOM 1450 O O . GLN A 1 196 ? 18.799 -4.111 -19.244 1.00 70.62 196 GLN A O 1
ATOM 1455 N N . ALA A 1 197 ? 18.749 -2.419 -17.758 1.00 75.25 197 ALA A N 1
ATOM 1456 C CA . ALA A 1 197 ? 17.461 -2.735 -17.163 1.00 75.25 197 ALA A CA 1
ATOM 1457 C C . ALA A 1 197 ? 16.617 -1.470 -17.058 1.00 75.25 197 ALA A C 1
ATOM 1459 O O . ALA A 1 197 ? 17.136 -0.415 -16.704 1.00 75.25 197 ALA A O 1
ATOM 1460 N N . GLU A 1 198 ? 15.326 -1.583 -17.315 1.00 82.94 198 GLU A N 1
ATOM 1461 C CA . GLU A 1 198 ? 14.355 -0.548 -16.990 1.00 82.94 198 GLU A CA 1
ATOM 1462 C C . GLU A 1 198 ? 13.903 -0.725 -15.545 1.00 82.94 198 GLU A C 1
ATOM 1464 O O . GLU A 1 198 ? 13.578 -1.836 -15.124 1.00 82.94 198 GLU A O 1
ATOM 1469 N N . SER A 1 199 ? 13.919 0.360 -14.773 1.00 86.12 199 SER A N 1
ATOM 1470 C CA . SER A 1 199 ? 13.537 0.368 -13.361 1.00 86.12 199 SER A CA 1
ATOM 1471 C C . SER A 1 199 ? 12.169 1.012 -13.173 1.00 86.12 199 SER A C 1
ATOM 1473 O O . SER A 1 199 ? 11.883 2.079 -13.722 1.00 86.12 199 SER A O 1
ATOM 1475 N N . MET A 1 200 ? 11.333 0.389 -12.350 1.00 89.06 200 MET A N 1
ATOM 1476 C CA . MET A 1 200 ? 9.994 0.858 -12.012 1.00 89.06 200 MET A CA 1
ATOM 1477 C C . MET A 1 200 ? 9.775 0.801 -10.501 1.00 89.06 200 MET A C 1
ATOM 1479 O O . MET A 1 200 ? 10.204 -0.144 -9.840 1.00 89.06 200 MET A O 1
ATOM 1483 N N . ARG A 1 201 ? 9.062 1.785 -9.950 1.00 93.06 201 ARG A N 1
ATOM 1484 C CA . ARG A 1 201 ? 8.512 1.753 -8.593 1.00 93.06 201 ARG A CA 1
ATOM 1485 C C . ARG A 1 201 ? 7.010 1.538 -8.665 1.00 93.06 201 ARG A C 1
ATOM 1487 O O . ARG A 1 201 ? 6.286 2.362 -9.210 1.00 93.06 201 ARG A O 1
ATOM 1494 N N . ILE A 1 202 ? 6.536 0.472 -8.049 1.00 94.69 202 ILE A N 1
ATOM 1495 C CA . ILE A 1 202 ? 5.116 0.174 -7.896 1.00 94.69 202 ILE A CA 1
ATOM 1496 C C . ILE A 1 202 ? 4.718 0.596 -6.490 1.00 94.69 202 ILE A C 1
ATOM 1498 O O . ILE A 1 202 ? 5.374 0.208 -5.522 1.00 94.69 202 ILE A O 1
ATOM 1502 N N . VAL A 1 203 ? 3.647 1.372 -6.364 1.00 96.31 203 VAL A N 1
ATOM 1503 C CA . VAL A 1 203 ? 3.079 1.736 -5.065 1.00 96.31 203 VAL A CA 1
ATOM 1504 C C . VAL A 1 203 ? 1.649 1.234 -5.004 1.00 96.31 203 VAL A C 1
ATOM 1506 O O . VAL A 1 203 ? 0.812 1.646 -5.802 1.00 96.31 203 VAL A O 1
ATOM 1509 N N . VAL A 1 204 ? 1.366 0.363 -4.041 1.00 96.81 204 VAL A N 1
ATOM 1510 C CA . VAL A 1 204 ? 0.037 -0.208 -3.807 1.00 96.81 204 VAL A CA 1
ATOM 1511 C C . VAL A 1 204 ? -0.473 0.267 -2.461 1.00 96.81 204 VAL A C 1
ATOM 1513 O O . VAL A 1 204 ? 0.249 0.229 -1.466 1.00 96.81 204 VAL A O 1
ATOM 1516 N N . MET A 1 205 ? -1.732 0.672 -2.413 1.00 96.12 205 MET A N 1
ATOM 1517 C CA . MET A 1 205 ? -2.456 1.025 -1.207 1.00 96.12 205 MET A CA 1
ATOM 1518 C C . MET A 1 205 ? -3.711 0.166 -1.092 1.00 96.12 205 MET A C 1
ATOM 1520 O O . MET A 1 205 ? -4.545 0.129 -1.993 1.00 96.12 205 MET A O 1
ATOM 1524 N N . ALA A 1 206 ? -3.869 -0.494 0.049 1.00 96.38 206 ALA A N 1
ATOM 1525 C CA . ALA A 1 206 ? -5.097 -1.183 0.410 1.00 96.38 206 ALA A CA 1
ATOM 1526 C C . ALA A 1 206 ? -5.711 -0.544 1.656 1.00 96.38 206 ALA A C 1
ATOM 1528 O O . ALA A 1 206 ? -5.011 -0.213 2.622 1.00 96.38 206 ALA A O 1
ATOM 1529 N N . ASN A 1 207 ? -7.036 -0.419 1.641 1.00 94.06 207 ASN A N 1
ATOM 1530 C CA . ASN A 1 207 ? -7.824 -0.026 2.801 1.00 94.06 207 ASN A CA 1
ATOM 1531 C C . ASN A 1 207 ? -8.393 -1.273 3.477 1.00 94.06 207 ASN A C 1
ATOM 1533 O O . ASN A 1 207 ? -8.836 -2.206 2.810 1.00 94.06 207 ASN A O 1
ATOM 1537 N N . GLY A 1 208 ? -8.376 -1.288 4.806 1.00 92.62 208 GLY A N 1
ATOM 1538 C CA . GLY A 1 208 ? -8.959 -2.370 5.588 1.00 92.62 208 GLY A CA 1
ATOM 1539 C C . GLY A 1 208 ? -10.487 -2.370 5.519 1.00 92.62 208 GLY A C 1
ATOM 1540 O O . GLY A 1 208 ? -11.086 -1.340 5.200 1.00 92.62 208 GLY A O 1
ATOM 1541 N N . PRO A 1 209 ? -11.151 -3.487 5.872 1.00 90.94 209 PRO A N 1
ATOM 1542 C CA . PRO A 1 209 ? -12.607 -3.602 5.791 1.00 90.94 209 PRO A CA 1
ATOM 1543 C C . PRO A 1 209 ? -13.388 -2.554 6.600 1.00 90.94 209 PRO A C 1
ATOM 1545 O O . PRO A 1 209 ? -14.539 -2.274 6.278 1.00 90.94 209 PRO A O 1
ATOM 1548 N N . SER A 1 210 ? -12.802 -1.972 7.654 1.00 90.38 210 SER A N 1
ATOM 1549 C CA . SER A 1 210 ? -13.439 -0.896 8.428 1.00 90.38 210 SER A CA 1
ATOM 1550 C C . SER A 1 210 ? -13.202 0.507 7.854 1.00 90.38 210 SER A C 1
ATOM 1552 O O . SER A 1 210 ? -13.789 1.474 8.344 1.00 90.38 210 SER A O 1
ATOM 1554 N N . GLY A 1 211 ? -12.298 0.648 6.879 1.00 86.31 211 GLY A N 1
ATOM 1555 C CA . GLY A 1 211 ? -11.804 1.932 6.373 1.00 86.31 211 GLY A CA 1
ATOM 1556 C C . GLY A 1 211 ? -10.928 2.712 7.363 1.00 86.31 211 GLY A C 1
ATOM 1557 O O . GLY A 1 211 ? -10.507 3.819 7.055 1.00 86.31 211 GLY A O 1
ATOM 1558 N N . GLN A 1 212 ? -10.657 2.174 8.559 1.00 86.75 212 GLN A N 1
ATOM 1559 C CA . GLN A 1 212 ? -9.801 2.812 9.574 1.00 86.75 212 GLN A CA 1
ATOM 1560 C C . GLN A 1 212 ? -8.342 2.340 9.509 1.00 86.75 212 GLN A C 1
ATOM 1562 O O . GLN A 1 212 ? -7.480 2.885 10.199 1.00 86.75 212 GLN A O 1
ATOM 1567 N N . SER A 1 213 ? -8.060 1.309 8.711 1.00 89.88 213 SER A N 1
ATOM 1568 C CA . SER A 1 213 ? -6.710 0.812 8.461 1.00 89.88 213 SER A CA 1
ATOM 1569 C C . SER A 1 213 ? -6.321 1.066 7.013 1.00 89.88 213 SER A C 1
ATOM 1571 O O . SER A 1 213 ? -7.131 0.861 6.114 1.00 89.88 213 SER A O 1
ATOM 1573 N N . ARG A 1 214 ? -5.069 1.467 6.797 1.00 92.31 214 ARG A N 1
ATOM 1574 C CA . ARG A 1 214 ? -4.454 1.610 5.477 1.00 92.31 214 ARG A CA 1
ATOM 1575 C C . ARG A 1 214 ? -3.092 0.933 5.492 1.00 92.31 214 ARG A C 1
ATOM 1577 O O . ARG A 1 214 ? -2.322 1.114 6.443 1.00 92.31 214 ARG A O 1
ATOM 1584 N N . LYS A 1 215 ? -2.777 0.174 4.447 1.00 94.81 215 LYS A N 1
ATOM 1585 C CA . LYS A 1 215 ? -1.432 -0.350 4.187 1.00 94.81 215 LYS A CA 1
ATOM 1586 C C . LYS A 1 215 ? -0.957 0.157 2.843 1.00 94.81 215 LYS A C 1
ATOM 1588 O O . LYS A 1 215 ? -1.724 0.166 1.892 1.00 94.81 215 LYS A O 1
ATOM 1593 N N . ILE A 1 216 ? 0.296 0.595 2.808 1.00 95.62 216 ILE A N 1
ATOM 1594 C CA . ILE A 1 216 ? 0.973 1.021 1.590 1.00 95.62 216 ILE A CA 1
ATOM 1595 C C . ILE A 1 216 ? 2.231 0.174 1.455 1.00 95.62 216 ILE A C 1
ATOM 1597 O O . ILE A 1 216 ? 2.973 0.026 2.430 1.00 95.62 216 ILE A O 1
ATOM 1601 N N . ILE A 1 217 ? 2.441 -0.381 0.267 1.00 95.81 217 ILE A N 1
ATOM 1602 C CA . ILE A 1 217 ? 3.616 -1.167 -0.094 1.00 95.81 217 ILE A CA 1
ATOM 1603 C C . ILE A 1 217 ? 4.277 -0.501 -1.297 1.00 95.81 217 ILE A C 1
ATOM 1605 O O . ILE A 1 217 ? 3.600 -0.157 -2.264 1.00 95.81 217 ILE A O 1
ATOM 1609 N N . GLU A 1 218 ? 5.596 -0.340 -1.227 1.00 94.56 218 GLU A N 1
ATOM 1610 C CA . GLU A 1 218 ? 6.428 0.095 -2.347 1.00 94.56 218 GLU A CA 1
ATOM 1611 C C . GLU A 1 218 ? 7.312 -1.074 -2.789 1.00 94.56 218 GLU A C 1
ATOM 1613 O O . GLU A 1 218 ? 8.034 -1.650 -1.971 1.00 94.56 218 GLU A O 1
ATOM 1618 N N . SER A 1 219 ? 7.259 -1.417 -4.073 1.00 93.75 219 SER A N 1
ATOM 1619 C CA . SER A 1 219 ? 8.108 -2.434 -4.699 1.00 93.75 219 SER A CA 1
ATOM 1620 C C . SER A 1 219 ? 8.922 -1.802 -5.818 1.00 93.75 219 SER A C 1
ATOM 1622 O O . SER A 1 219 ? 8.425 -0.936 -6.537 1.00 93.75 219 SER A O 1
ATOM 1624 N N . TYR A 1 220 ? 10.174 -2.229 -5.965 1.00 90.88 220 TYR A N 1
ATOM 1625 C CA . TYR A 1 220 ? 11.033 -1.828 -7.076 1.00 90.88 220 TYR A CA 1
ATOM 1626 C C . TYR A 1 220 ? 11.208 -3.028 -7.995 1.00 90.88 220 TYR A C 1
ATOM 1628 O O . TYR A 1 220 ? 11.748 -4.056 -7.582 1.00 90.88 220 TYR A O 1
ATOM 1636 N N . TYR A 1 221 ? 10.742 -2.881 -9.228 1.00 88.12 221 TYR A N 1
ATOM 1637 C CA . TYR A 1 221 ? 10.727 -3.931 -10.232 1.00 88.12 221 TYR A CA 1
ATOM 1638 C C . TYR A 1 221 ? 11.641 -3.554 -11.397 1.00 88.12 221 TYR A C 1
ATOM 1640 O O . TYR A 1 221 ? 11.741 -2.382 -11.764 1.00 88.12 221 TYR A O 1
ATOM 1648 N N . PHE A 1 222 ? 12.327 -4.547 -11.960 1.00 84.38 222 PHE A N 1
ATOM 1649 C CA . PHE A 1 222 ? 13.289 -4.349 -13.041 1.00 84.38 222 PHE A CA 1
ATOM 1650 C C . PHE A 1 222 ? 12.932 -5.249 -14.224 1.00 84.38 222 PHE A C 1
ATOM 1652 O O . PHE A 1 222 ? 12.819 -6.461 -14.048 1.00 84.38 222 PHE A O 1
ATOM 1659 N N . ILE A 1 223 ? 12.825 -4.673 -15.423 1.00 79.12 223 ILE A N 1
ATOM 1660 C CA . ILE A 1 223 ? 12.558 -5.405 -16.675 1.00 79.12 223 ILE A CA 1
ATOM 1661 C C . ILE A 1 223 ? 13.685 -5.203 -17.686 1.00 79.12 223 ILE A C 1
ATOM 1663 O O . ILE A 1 223 ? 14.368 -4.180 -17.678 1.00 79.12 223 ILE A O 1
ATOM 1667 N N . SER A 1 224 ? 13.905 -6.188 -18.560 1.00 73.88 224 SER A N 1
ATOM 1668 C CA . SER A 1 224 ? 14.914 -6.112 -19.629 1.00 73.88 224 SER A CA 1
ATOM 1669 C C . SER A 1 224 ? 14.610 -4.980 -20.600 1.00 73.88 224 SER A C 1
ATOM 1671 O O . SER A 1 224 ? 13.530 -4.953 -21.183 1.00 73.88 224 SER A O 1
ATOM 1673 N N . ALA A 1 225 ? 15.584 -4.093 -20.837 1.00 66.12 225 ALA A N 1
ATOM 1674 C CA . ALA A 1 225 ? 15.449 -3.028 -21.835 1.00 66.12 225 ALA A CA 1
ATOM 1675 C C . ALA A 1 225 ? 15.193 -3.591 -23.249 1.00 66.12 225 ALA A C 1
ATOM 1677 O O . ALA A 1 225 ? 14.469 -2.996 -24.043 1.00 66.12 225 ALA A O 1
ATOM 1678 N N . ASN A 1 226 ? 15.697 -4.796 -23.538 1.00 66.44 226 ASN A N 1
ATOM 1679 C CA . ASN A 1 226 ? 15.487 -5.460 -24.826 1.00 66.44 226 ASN A CA 1
ATOM 1680 C C . ASN A 1 226 ? 14.015 -5.841 -25.078 1.00 66.44 226 ASN A C 1
ATOM 1682 O O . ASN A 1 226 ? 13.590 -5.887 -26.232 1.00 66.44 226 ASN A O 1
ATOM 1686 N N . ASN A 1 227 ? 13.231 -6.108 -24.023 1.00 63.22 227 ASN A N 1
ATOM 1687 C CA . ASN A 1 227 ? 11.813 -6.468 -24.165 1.00 63.22 227 ASN A CA 1
ATOM 1688 C C . ASN A 1 227 ? 10.979 -5.293 -24.690 1.00 63.22 227 ASN A C 1
ATOM 1690 O O . ASN A 1 227 ? 9.986 -5.507 -25.378 1.00 63.22 227 ASN A O 1
ATOM 1694 N N . ILE A 1 228 ? 11.420 -4.067 -24.416 1.00 67.25 228 ILE A N 1
ATOM 1695 C CA . ILE A 1 228 ? 10.785 -2.839 -24.881 1.00 67.25 228 ILE A CA 1
ATOM 1696 C C . ILE A 1 228 ? 11.182 -2.526 -26.330 1.00 67.25 228 ILE A C 1
ATOM 1698 O O . ILE A 1 228 ? 10.324 -2.303 -27.179 1.00 67.25 228 ILE A O 1
ATOM 1702 N N . GLU A 1 229 ? 12.482 -2.545 -26.643 1.00 60.22 229 GLU A N 1
ATOM 1703 C CA . GLU A 1 229 ? 12.992 -2.138 -27.966 1.00 60.22 229 GLU A CA 1
ATOM 1704 C C . GLU A 1 229 ? 12.539 -3.080 -29.100 1.00 60.22 229 GLU A C 1
ATOM 1706 O O . GLU A 1 229 ? 12.402 -2.664 -30.249 1.00 60.22 229 GLU A O 1
ATOM 1711 N N . SER A 1 230 ? 12.253 -4.350 -28.791 1.00 56.97 230 SER A N 1
ATOM 1712 C CA . SER A 1 230 ? 11.786 -5.332 -29.784 1.00 56.97 230 SER A CA 1
ATOM 1713 C C . SER A 1 230 ? 10.370 -5.081 -30.331 1.00 56.97 230 SER A C 1
ATOM 1715 O O . SER A 1 230 ? 9.976 -5.734 -31.297 1.00 56.97 230 SER A O 1
ATOM 1717 N N . SER A 1 231 ? 9.608 -4.148 -29.749 1.00 49.97 231 SER A N 1
ATOM 1718 C CA . SER A 1 231 ? 8.226 -3.848 -30.147 1.00 49.97 231 SER A CA 1
ATOM 1719 C C . SER A 1 231 ? 8.086 -2.713 -31.173 1.00 49.97 231 SER A C 1
ATOM 1721 O O . SER A 1 231 ? 6.978 -2.491 -31.661 1.00 49.97 231 SER A O 1
ATOM 1723 N N . GLU A 1 232 ? 9.163 -1.991 -31.497 1.00 47.03 232 GLU A N 1
ATOM 1724 C CA . GLU A 1 232 ? 9.138 -0.840 -32.422 1.00 47.03 232 GLU A CA 1
ATOM 1725 C C . GLU A 1 232 ? 9.560 -1.192 -33.869 1.00 47.03 232 GLU A C 1
ATOM 1727 O O . GLU A 1 232 ? 9.757 -0.300 -34.697 1.00 47.03 232 GLU A O 1
ATOM 1732 N N . GLY A 1 233 ? 9.711 -2.488 -34.179 1.00 38.94 233 GLY A N 1
ATOM 1733 C CA . GLY A 1 233 ? 10.116 -3.017 -35.493 1.00 38.94 233 GLY A CA 1
ATOM 1734 C C . GLY A 1 233 ? 8.971 -3.442 -36.407 1.00 38.94 233 GLY A C 1
ATOM 1735 O O . GLY A 1 233 ? 8.032 -4.108 -35.917 1.00 38.94 233 GLY A O 1
#

Nearest PDB structures (foldseek):
  2n8x-assembly1_A  TM=2.563E-01  e=3.049E-01  Pseudomonas aeruginosa PAO1
  9hau-assembly1_AA  TM=3.766E-01  e=3.772E+00  Leviviridae sp.

Mean predicted aligned error: 14.97 Å

InterPro domains:
  IPR025746 Type 4 fimbrial biogenesis protein PilX, N-terminal domain [PF14341] (31-81)

Solvent-accessible surface area (backbone atoms only — not comparable to full-atom values): 14381 Å² total; per-residue (Å²): 140,82,85,84,80,86,82,79,89,85,84,88,88,84,90,84,83,88,80,92,71,96,67,75,80,78,77,76,78,80,80,62,62,65,64,55,50,51,49,53,52,50,50,53,53,51,52,53,51,51,56,54,49,55,53,51,52,51,52,50,52,51,52,48,52,55,51,39,54,49,55,15,42,52,39,27,53,54,37,46,53,52,52,51,58,57,55,74,71,51,37,69,62,69,65,40,36,49,73,35,98,80,76,80,45,63,81,41,71,59,49,54,13,27,18,39,66,93,65,56,71,59,86,88,45,66,69,39,79,74,32,64,50,58,23,36,75,43,75,65,45,97,83,36,63,24,37,30,31,37,27,41,65,48,77,48,72,50,75,76,83,71,99,66,91,83,77,74,78,93,61,97,68,85,70,71,63,81,81,84,71,79,90,57,101,74,70,88,80,78,76,70,53,54,43,55,31,33,36,32,40,39,39,32,35,11,55,18,96,84,68,83,44,76,38,76,49,81,46,80,48,75,44,58,45,66,51,35,63,68,62,82,115